Protein AF-A0A3R7MF82-F1 (afdb_monomer_lite)

Structure (mmCIF, N/CA/C/O backbone):
data_AF-A0A3R7MF82-F1
#
_entry.id   AF-A0A3R7MF82-F1
#
loop_
_atom_site.group_PDB
_atom_site.id
_atom_site.type_symbol
_atom_site.label_atom_id
_atom_site.label_alt_id
_atom_site.label_comp_id
_atom_site.label_asym_id
_atom_site.label_entity_id
_atom_site.label_seq_id
_atom_site.pdbx_PDB_ins_code
_atom_site.Cartn_x
_atom_site.Cartn_y
_atom_site.Cartn_z
_atom_site.occupancy
_atom_site.B_iso_or_equiv
_atom_site.auth_seq_id
_atom_site.auth_comp_id
_atom_site.auth_asym_id
_atom_site.auth_atom_id
_atom_site.pdbx_PDB_model_num
ATOM 1 N N . MET A 1 1 ? -25.914 29.467 41.104 1.00 35.22 1 MET A N 1
ATOM 2 C CA . MET A 1 1 ? -25.640 28.348 40.171 1.00 35.22 1 MET A CA 1
ATOM 3 C C . MET A 1 1 ? -24.206 28.473 39.671 1.00 35.22 1 MET A C 1
ATOM 5 O O . MET A 1 1 ? -23.895 29.468 39.030 1.00 35.22 1 MET A O 1
ATOM 9 N N . LYS A 1 2 ? -23.309 27.538 40.016 1.00 33.25 2 LYS A N 1
ATOM 10 C CA . LYS A 1 2 ? -21.929 27.532 39.500 1.00 33.25 2 LYS A CA 1
ATOM 11 C C . LYS A 1 2 ? -21.946 26.927 38.093 1.00 33.25 2 LYS A C 1
ATOM 13 O O . LYS A 1 2 ? -22.382 25.790 37.940 1.00 33.25 2 LYS A O 1
ATOM 18 N N . LYS A 1 3 ? -21.512 27.684 37.079 1.00 34.25 3 LYS A N 1
ATOM 19 C CA . LYS A 1 3 ? -21.244 27.144 35.737 1.00 34.25 3 LYS A CA 1
ATOM 20 C C . LYS A 1 3 ? -20.144 26.092 35.881 1.00 34.25 3 LYS A C 1
ATOM 22 O O . LYS A 1 3 ? -19.045 26.423 36.315 1.00 34.25 3 LYS A O 1
ATOM 27 N N . ALA A 1 4 ? -20.456 24.837 35.568 1.00 38.69 4 ALA A N 1
ATOM 28 C CA . ALA A 1 4 ? -19.449 23.797 35.441 1.00 38.69 4 ALA A CA 1
ATOM 29 C C . ALA A 1 4 ? -18.535 24.186 34.274 1.00 38.69 4 ALA A C 1
ATOM 31 O O . ALA A 1 4 ? -18.956 24.205 33.119 1.00 38.69 4 ALA A O 1
ATOM 32 N N . GLN A 1 5 ? -17.312 24.589 34.600 1.00 35.69 5 GLN A N 1
ATOM 33 C CA . GLN A 1 5 ? -16.271 24.824 33.618 1.00 35.69 5 GLN A CA 1
ATOM 34 C C . GLN A 1 5 ? -15.753 23.455 33.190 1.00 35.69 5 GLN A C 1
ATOM 36 O O . GLN A 1 5 ? -15.111 22.750 33.967 1.00 35.69 5 GLN A O 1
ATOM 41 N N . TRP A 1 6 ? -16.125 23.049 31.981 1.00 41.31 6 TRP A N 1
ATOM 42 C CA . TRP A 1 6 ? -15.669 21.807 31.375 1.00 41.31 6 TRP A CA 1
ATOM 43 C C . TRP A 1 6 ? -14.194 21.974 31.028 1.00 41.31 6 TRP A C 1
ATOM 45 O O . TRP A 1 6 ? -13.847 22.610 30.036 1.00 41.31 6 TRP A O 1
ATOM 55 N N . VAL A 1 7 ? -13.318 21.463 31.888 1.00 43.62 7 VAL A N 1
ATOM 56 C CA . VAL A 1 7 ? -11.912 21.290 31.532 1.00 43.62 7 VAL A CA 1
ATOM 57 C C . VAL A 1 7 ? -11.878 20.129 30.546 1.00 43.62 7 VAL A C 1
ATOM 59 O O . VAL A 1 7 ? -12.075 18.979 30.933 1.00 43.62 7 VAL A O 1
ATOM 62 N N . ILE A 1 8 ? -11.707 20.442 29.262 1.00 52.25 8 ILE A N 1
ATOM 63 C CA . ILE A 1 8 ? -11.358 19.444 28.253 1.00 52.25 8 ILE A CA 1
ATOM 64 C C . ILE A 1 8 ? -9.908 19.074 28.558 1.00 52.25 8 ILE A C 1
ATOM 66 O O . ILE A 1 8 ? -8.987 19.815 28.221 1.00 52.25 8 ILE A O 1
ATOM 70 N N . GLU A 1 9 ? -9.706 17.991 29.304 1.00 58.22 9 GLU A N 1
ATOM 71 C CA . GLU A 1 9 ? -8.367 17.439 29.479 1.00 58.22 9 GLU A CA 1
ATOM 72 C C . GLU A 1 9 ? -7.892 16.932 28.114 1.00 58.22 9 GLU A C 1
ATOM 74 O O . GLU A 1 9 ? -8.573 16.146 27.460 1.00 58.22 9 GLU A O 1
ATOM 79 N N . VAL A 1 10 ? -6.751 17.442 27.653 1.00 55.72 10 VAL A N 1
ATOM 80 C CA . VAL A 1 10 ? -6.115 17.002 26.408 1.00 55.72 10 VAL A CA 1
ATOM 81 C C . VAL A 1 10 ? -5.313 15.744 26.734 1.00 55.72 10 VAL A C 1
ATOM 83 O O . VAL A 1 10 ? -4.379 15.789 27.534 1.00 55.72 10 VAL A O 1
ATOM 86 N N . PHE A 1 11 ? -5.728 14.611 26.168 1.00 63.00 11 PHE A N 1
ATOM 87 C CA . PHE A 1 11 ? -5.164 13.284 26.453 1.00 63.00 11 PHE A CA 1
ATOM 88 C C . PHE A 1 11 ? -4.133 12.829 25.426 1.00 63.00 11 PHE A C 1
ATOM 90 O O . PHE A 1 11 ? -3.247 12.043 25.753 1.00 63.00 11 PHE A O 1
ATOM 97 N N . LEU A 1 12 ? -4.305 13.292 24.193 1.00 69.44 12 LEU A N 1
ATOM 98 C CA . LEU A 1 12 ? -3.575 12.878 23.007 1.00 69.44 12 LEU A CA 1
ATOM 99 C C . LEU A 1 12 ? -2.875 14.094 22.413 1.00 69.44 12 LEU A C 1
ATOM 101 O O . LEU A 1 12 ? -3.288 15.235 22.641 1.00 69.44 12 LEU A O 1
ATOM 105 N N . GLU A 1 13 ? -1.841 13.859 21.613 1.00 78.94 13 GLU A N 1
ATOM 106 C CA . GLU A 1 13 ? -1.310 14.926 20.775 1.00 78.94 13 GLU A CA 1
ATOM 107 C C . GLU A 1 13 ? -2.433 15.458 19.852 1.00 78.94 13 GLU A C 1
ATOM 109 O O . GLU A 1 13 ? -3.161 14.653 19.259 1.00 78.94 13 GLU A O 1
ATOM 114 N N . PRO A 1 14 ? -2.588 16.787 19.675 1.00 77.94 14 PRO A N 1
ATOM 115 C CA . PRO A 1 14 ? -3.661 17.361 18.858 1.00 77.94 14 PRO A CA 1
ATOM 116 C C . PRO A 1 14 ? -3.760 16.793 17.433 1.00 77.94 14 PRO A C 1
ATOM 118 O O . PRO A 1 14 ? -4.856 16.690 16.879 1.00 77.94 14 PRO A O 1
ATOM 121 N N . ASN A 1 15 ? -2.627 16.406 16.839 1.00 83.25 15 ASN A N 1
ATOM 122 C CA . ASN A 1 15 ? -2.586 15.784 15.516 1.00 83.25 15 ASN A CA 1
ATOM 123 C C . ASN A 1 15 ? -3.153 14.358 15.532 1.00 83.25 15 ASN A C 1
ATOM 125 O O . ASN A 1 15 ? -3.950 14.012 14.660 1.00 83.25 15 ASN A O 1
ATOM 129 N N . CYS A 1 16 ? -2.794 13.559 16.541 1.00 81.69 16 CYS A N 1
ATOM 130 C CA . CYS A 1 16 ? -3.325 12.211 16.741 1.00 81.69 16 CYS A CA 1
ATOM 131 C C . CYS A 1 16 ? -4.845 12.262 16.953 1.00 81.69 16 CYS A C 1
ATOM 133 O O . CYS A 1 16 ? -5.598 11.621 16.218 1.00 81.69 16 CYS A O 1
ATOM 135 N N . GLU A 1 17 ? -5.313 13.117 17.870 1.00 84.88 17 GLU A N 1
ATOM 136 C CA . GLU A 1 17 ? -6.743 13.282 18.151 1.00 84.88 17 GLU A CA 1
ATOM 137 C C . GLU A 1 17 ? -7.534 13.664 16.890 1.00 84.88 17 GLU A C 1
ATOM 139 O O . GLU A 1 17 ? -8.589 13.088 16.606 1.00 84.88 17 GLU A O 1
ATOM 144 N N . ARG A 1 18 ? -7.001 14.599 16.094 1.00 87.81 18 ARG A N 1
ATOM 145 C CA . ARG A 1 18 ? -7.617 15.029 14.838 1.00 87.81 18 ARG A CA 1
ATOM 146 C C . ARG A 1 18 ? -7.660 13.908 13.800 1.00 87.81 18 ARG A C 1
ATOM 148 O O . ARG A 1 18 ? -8.713 13.698 13.204 1.00 87.81 18 ARG A O 1
ATOM 155 N N . ASN A 1 19 ? -6.552 13.205 13.573 1.00 89.50 19 ASN A N 1
ATOM 156 C CA . ASN A 1 19 ? -6.467 12.151 12.558 1.00 89.50 19 ASN A CA 1
ATOM 157 C C . ASN A 1 19 ? -7.408 10.984 12.877 1.00 89.50 19 ASN A C 1
ATOM 159 O O . ASN A 1 19 ? -8.161 10.543 12.008 1.00 89.50 19 ASN A O 1
ATOM 163 N N . VAL A 1 20 ? -7.427 10.551 14.141 1.00 89.50 20 VAL A N 1
ATOM 164 C CA . VAL A 1 20 ? -8.360 9.531 14.636 1.00 89.50 20 VAL A CA 1
ATOM 165 C C . VAL A 1 20 ? -9.799 10.010 14.466 1.00 89.50 20 VAL A C 1
ATOM 167 O O . VAL A 1 20 ? -10.632 9.285 13.931 1.00 89.50 20 VAL A O 1
ATOM 170 N N . GLY A 1 21 ? -10.097 11.249 14.871 1.00 89.25 21 GLY A N 1
ATOM 171 C CA . GLY A 1 21 ? -11.434 11.826 14.739 1.00 89.25 21 GLY A CA 1
ATOM 172 C C . GLY A 1 21 ? -11.934 11.853 13.293 1.00 89.25 21 GLY A C 1
ATOM 173 O O . GLY A 1 21 ? -13.079 11.485 13.040 1.00 89.25 21 GLY A O 1
ATOM 174 N N . ILE A 1 22 ? -11.068 12.232 12.348 1.00 90.75 22 ILE A N 1
ATOM 175 C CA . ILE A 1 22 ? -11.377 12.246 10.913 1.00 90.75 22 ILE A CA 1
ATOM 176 C C . ILE A 1 22 ? -11.698 10.834 10.419 1.00 90.75 22 ILE A C 1
ATOM 178 O O . ILE A 1 22 ? -12.733 10.632 9.789 1.00 90.75 22 ILE A O 1
ATOM 182 N N . ILE A 1 23 ? -10.842 9.856 10.718 1.00 90.38 23 ILE A N 1
ATOM 183 C CA . ILE A 1 23 ? -11.032 8.484 10.237 1.00 90.38 23 ILE A CA 1
ATOM 184 C C . ILE A 1 23 ? -12.304 7.873 10.828 1.00 90.38 23 ILE A C 1
ATOM 186 O O . ILE A 1 23 ? -13.138 7.381 10.075 1.00 90.38 23 ILE A O 1
ATOM 190 N N . LEU A 1 24 ? -12.550 8.022 12.131 1.00 90.00 24 LEU A N 1
ATOM 191 C CA . LEU A 1 24 ? -13.792 7.544 12.751 1.00 90.00 24 LEU A CA 1
ATOM 192 C C . LEU A 1 24 ? -15.049 8.222 12.174 1.00 90.00 24 LEU A C 1
ATOM 194 O O . LEU A 1 24 ? -16.103 7.593 12.071 1.00 90.00 24 LEU A O 1
ATOM 198 N N . GLN A 1 25 ? -14.953 9.492 11.766 1.00 90.12 25 GLN A N 1
ATOM 199 C CA . GLN A 1 25 ? -16.047 10.188 11.086 1.00 90.12 25 GLN A CA 1
ATOM 200 C C . GLN A 1 25 ? -16.303 9.642 9.673 1.00 90.12 25 GLN A C 1
ATOM 202 O O . GLN A 1 25 ? -17.455 9.641 9.233 1.00 90.12 25 GLN A O 1
ATOM 207 N N . PHE A 1 26 ? -15.262 9.190 8.970 1.00 88.62 26 PHE A N 1
ATOM 208 C CA . PHE A 1 26 ? -15.399 8.540 7.667 1.00 88.62 26 PHE A CA 1
ATOM 209 C C . PHE A 1 26 ? -15.974 7.129 7.779 1.00 88.62 26 PHE A C 1
ATOM 211 O O . PHE A 1 26 ? -16.886 6.822 7.016 1.00 88.62 26 PHE A O 1
ATOM 218 N N . LEU A 1 27 ? -15.534 6.337 8.765 1.00 87.56 27 LEU A N 1
ATOM 219 C CA . LEU A 1 27 ? -16.096 5.006 9.018 1.00 87.56 27 LEU A CA 1
ATOM 220 C C . LEU A 1 27 ? -17.598 5.074 9.320 1.00 87.56 27 LEU A C 1
ATOM 222 O O . LEU A 1 27 ? -18.356 4.215 8.894 1.00 87.56 27 LEU A O 1
ATOM 226 N N . ARG A 1 28 ? -18.053 6.098 10.061 1.00 85.75 28 ARG A N 1
ATOM 227 C CA . ARG A 1 28 ? -19.463 6.265 10.489 1.00 85.75 28 ARG A CA 1
ATOM 228 C C . ARG A 1 28 ? -20.027 5.079 11.283 1.00 85.75 28 ARG A C 1
ATOM 230 O O . ARG A 1 28 ? -21.243 4.970 11.442 1.00 85.75 28 ARG A O 1
ATOM 237 N N . ILE A 1 29 ? -19.161 4.236 11.837 1.00 85.38 29 ILE A N 1
ATOM 238 C CA . ILE A 1 29 ? -19.542 3.085 12.653 1.00 85.38 29 ILE A CA 1
ATOM 239 C C . ILE A 1 29 ? -19.450 3.471 14.138 1.00 85.38 29 ILE A C 1
ATOM 241 O O . ILE A 1 29 ? -18.487 4.120 14.561 1.00 85.38 29 ILE A O 1
ATOM 245 N N . PRO A 1 30 ? -20.441 3.112 14.971 1.00 86.00 30 PRO A N 1
ATOM 246 C CA . PRO A 1 30 ? -20.336 3.304 16.410 1.00 86.00 30 PRO A CA 1
ATOM 247 C C . PRO A 1 30 ? -19.160 2.516 17.009 1.00 86.00 30 PRO A C 1
ATOM 249 O O . PRO A 1 30 ? -18.967 1.352 16.680 1.00 86.00 30 PRO A O 1
ATOM 252 N N . ILE A 1 31 ? -18.443 3.096 17.980 1.00 84.19 31 ILE A N 1
ATOM 253 C CA . ILE A 1 31 ? -17.276 2.458 18.637 1.00 84.19 31 ILE A CA 1
ATOM 254 C C . ILE A 1 31 ? -17.580 1.035 19.158 1.00 84.19 31 ILE A C 1
ATOM 256 O O . ILE A 1 31 ? -16.718 0.167 19.132 1.00 84.19 31 ILE A O 1
ATOM 260 N N . HIS A 1 32 ? -18.800 0.775 19.638 1.00 81.69 32 HIS A N 1
ATOM 261 C CA . HIS A 1 32 ? -19.187 -0.556 20.129 1.00 81.69 32 HIS A CA 1
ATOM 262 C C . HIS A 1 32 ? -19.401 -1.575 18.999 1.00 81.69 32 HIS A C 1
ATOM 264 O O . HIS A 1 32 ? -19.187 -2.768 19.192 1.00 81.69 32 HIS A O 1
ATOM 270 N N . THR A 1 33 ? -19.838 -1.110 17.830 1.00 85.94 33 THR A N 1
ATOM 271 C CA . THR A 1 33 ? -19.992 -1.937 16.633 1.00 85.94 33 THR A CA 1
ATOM 272 C C . THR A 1 33 ? -18.623 -2.270 16.052 1.00 85.94 33 THR A C 1
ATOM 274 O O . THR A 1 33 ? -18.396 -3.415 15.680 1.00 85.94 33 THR A O 1
ATOM 277 N N . ASP A 1 34 ? -17.695 -1.312 16.062 1.00 85.06 34 ASP A N 1
ATOM 278 C CA . ASP A 1 34 ? -16.287 -1.521 15.707 1.00 85.06 34 ASP A CA 1
ATOM 279 C C . ASP A 1 34 ? -15.629 -2.587 16.606 1.00 85.06 34 ASP A C 1
ATOM 281 O O . ASP A 1 34 ? -15.105 -3.581 16.105 1.00 85.06 34 ASP A O 1
ATOM 285 N N . GLU A 1 35 ? -15.794 -2.478 17.935 1.00 86.44 35 GLU A N 1
ATOM 286 C CA . GLU A 1 35 ? -15.320 -3.483 18.905 1.00 86.44 35 GLU A CA 1
ATOM 287 C C . GLU A 1 35 ? -15.772 -4.908 18.539 1.00 86.44 35 GLU A C 1
ATOM 289 O O . GLU A 1 35 ? -14.973 -5.851 18.509 1.00 86.44 35 GLU A O 1
ATOM 294 N N . ALA A 1 36 ? -17.075 -5.072 18.294 1.00 88.88 36 ALA A N 1
ATOM 295 C CA . ALA A 1 36 ? -17.665 -6.364 17.974 1.00 88.88 36 ALA A CA 1
ATOM 296 C C . ALA A 1 36 ? -17.152 -6.893 16.628 1.00 88.88 36 ALA A C 1
ATOM 298 O O . ALA A 1 36 ? -16.742 -8.051 16.553 1.00 88.88 36 ALA A O 1
ATOM 299 N N . SER A 1 37 ? -17.106 -6.026 15.614 1.00 91.56 37 SER A N 1
ATOM 300 C CA . SER A 1 37 ? -16.714 -6.374 14.246 1.00 91.56 37 SER A CA 1
ATOM 301 C C . SER A 1 37 ? -15.260 -6.835 14.170 1.00 91.56 37 SER A C 1
ATOM 303 O O . SER A 1 37 ? -14.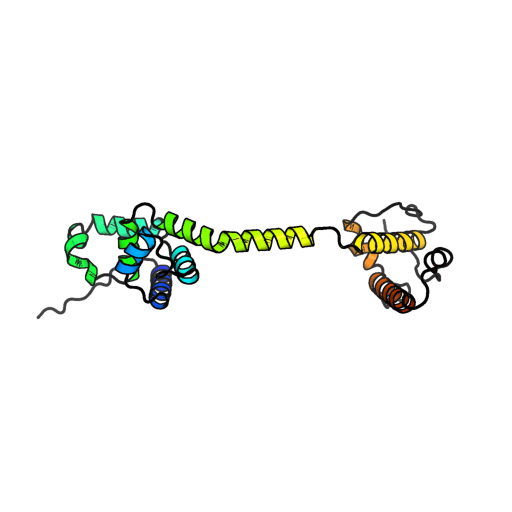973 -7.851 13.540 1.00 91.56 37 SER A O 1
ATOM 305 N N . VAL A 1 38 ? -14.344 -6.161 14.878 1.00 90.25 38 VAL A N 1
ATOM 306 C CA . VAL A 1 38 ? -12.933 -6.578 14.958 1.00 90.25 38 VAL A CA 1
ATOM 307 C C . VAL A 1 38 ? -12.777 -7.912 15.686 1.00 90.25 38 VAL A C 1
ATOM 309 O O . VAL A 1 38 ? -11.952 -8.735 15.294 1.00 90.25 38 VAL A O 1
ATOM 312 N N . ARG A 1 39 ? -13.582 -8.180 16.721 1.00 87.69 39 ARG A N 1
ATOM 313 C CA . ARG A 1 39 ? -13.520 -9.456 17.451 1.00 87.69 39 ARG A CA 1
ATOM 314 C C . ARG A 1 39 ? -14.003 -10.639 16.607 1.00 87.69 39 ARG A C 1
ATOM 316 O O . ARG A 1 39 ? -13.512 -11.750 16.802 1.00 87.69 39 ARG A O 1
ATOM 323 N N . THR A 1 40 ? -14.964 -10.420 15.712 1.00 90.94 40 THR A N 1
ATOM 324 C CA . THR A 1 40 ? -15.567 -11.475 14.884 1.00 90.94 40 THR A CA 1
ATOM 325 C C . THR A 1 40 ? -15.049 -11.519 13.451 1.00 90.94 40 THR A C 1
ATOM 327 O O . THR A 1 40 ? -15.495 -12.386 12.707 1.00 90.94 40 THR A O 1
ATOM 330 N N . PHE A 1 41 ? -14.122 -10.631 13.070 1.00 90.50 41 PHE A N 1
ATOM 331 C CA . PHE A 1 41 ? -13.676 -10.452 11.682 1.00 90.50 41 PHE A CA 1
ATOM 332 C C . PHE A 1 41 ? -14.861 -10.258 10.720 1.00 90.50 41 PHE A C 1
ATOM 334 O O . PHE A 1 41 ? -14.990 -10.951 9.713 1.00 90.50 41 PHE A O 1
ATOM 341 N N . ASP A 1 42 ? -15.774 -9.351 11.077 1.00 92.69 42 ASP A N 1
ATOM 342 C CA . ASP A 1 42 ? -16.978 -9.087 10.287 1.00 92.69 42 ASP A CA 1
ATOM 343 C C . ASP A 1 42 ? -16.683 -8.226 9.048 1.00 92.69 42 ASP A C 1
ATOM 345 O O . ASP A 1 42 ? -16.737 -6.996 9.086 1.00 92.69 42 ASP A O 1
ATOM 349 N N . GLU A 1 43 ? -16.394 -8.902 7.938 1.00 92.31 43 GLU A N 1
ATOM 350 C CA . GLU A 1 43 ? -16.120 -8.304 6.623 1.00 92.31 43 GLU A CA 1
ATOM 351 C C . GLU A 1 43 ? -17.333 -7.620 5.977 1.00 92.31 43 GLU A C 1
ATOM 353 O O . GLU A 1 43 ? -17.169 -6.873 5.016 1.00 92.31 43 GLU A O 1
ATOM 358 N N . LEU A 1 44 ? -18.552 -7.854 6.478 1.00 91.56 44 LEU A N 1
ATOM 359 C CA . LEU A 1 44 ? -19.746 -7.169 5.972 1.00 91.56 44 LEU A CA 1
ATOM 360 C C . LEU A 1 44 ? -19.891 -5.771 6.573 1.00 91.56 44 LEU A C 1
ATOM 362 O O . LEU A 1 44 ? -20.452 -4.883 5.930 1.00 91.56 44 LEU A O 1
ATOM 366 N N . THR A 1 45 ? -19.407 -5.589 7.802 1.00 91.94 45 THR A N 1
ATOM 367 C CA . THR A 1 45 ? -19.472 -4.313 8.519 1.00 91.94 45 THR A CA 1
ATOM 368 C C . THR A 1 45 ? -18.210 -3.479 8.318 1.00 91.94 45 THR A C 1
ATOM 370 O O . THR A 1 45 ? -18.317 -2.263 8.178 1.00 91.94 45 THR A O 1
ATOM 373 N N . LEU A 1 46 ? -17.031 -4.111 8.308 1.00 92.25 46 LEU A N 1
ATOM 374 C CA . LEU A 1 46 ? -15.745 -3.445 8.103 1.00 92.25 46 LEU A CA 1
ATOM 375 C C . LEU A 1 46 ? -15.122 -3.903 6.783 1.00 92.25 46 LEU A C 1
ATOM 377 O O . LEU A 1 46 ? -14.612 -5.020 6.676 1.00 92.25 46 LEU A O 1
ATOM 381 N N . GLY A 1 47 ? -15.153 -3.018 5.787 1.00 91.81 47 GLY A N 1
ATOM 382 C CA . GLY A 1 47 ? -14.530 -3.255 4.492 1.00 91.81 47 GLY A CA 1
ATOM 383 C C . GLY A 1 47 ? -13.012 -3.068 4.518 1.00 91.81 47 GLY A C 1
ATOM 384 O O . GLY A 1 47 ? -12.416 -2.632 5.505 1.00 91.81 47 GLY A O 1
ATOM 385 N N . GLU A 1 48 ? -12.361 -3.357 3.390 1.00 92.81 48 GLU A N 1
ATOM 386 C CA . GLU A 1 48 ? -10.902 -3.242 3.264 1.00 92.81 48 GLU A CA 1
ATOM 387 C C . GLU A 1 48 ? -10.390 -1.823 3.557 1.00 92.81 48 GLU A C 1
ATOM 389 O O . GLU A 1 48 ? -9.382 -1.655 4.248 1.00 92.81 48 GLU A O 1
ATOM 394 N N . GLU A 1 49 ? -11.102 -0.799 3.078 1.00 91.94 49 GLU A N 1
ATOM 395 C CA . GLU A 1 49 ? -10.751 0.604 3.316 1.00 91.94 49 GLU A CA 1
ATOM 396 C C . GLU A 1 49 ? -10.891 0.992 4.793 1.00 91.94 49 GLU A C 1
ATOM 398 O O . GLU A 1 49 ? -10.034 1.708 5.319 1.00 91.94 49 GLU A O 1
ATOM 403 N N . ASP A 1 50 ? -11.915 0.475 5.477 1.00 92.56 50 ASP A N 1
ATOM 404 C CA . ASP A 1 50 ? -12.148 0.726 6.900 1.00 92.56 50 ASP A CA 1
ATOM 405 C C . ASP A 1 50 ? -11.016 0.128 7.735 1.00 92.56 50 ASP A C 1
ATOM 407 O O . ASP A 1 50 ? -10.415 0.817 8.561 1.00 92.56 50 ASP A O 1
ATOM 411 N N . ILE A 1 51 ? -10.660 -1.132 7.463 1.00 94.44 51 ILE A N 1
ATOM 412 C CA . ILE A 1 51 ? -9.553 -1.827 8.127 1.00 94.44 51 ILE A CA 1
ATOM 413 C C . ILE A 1 51 ? -8.220 -1.126 7.854 1.00 94.44 51 ILE A C 1
ATOM 415 O O . ILE A 1 51 ? -7.438 -0.916 8.785 1.00 94.44 51 ILE A O 1
ATOM 419 N N . SER A 1 52 ? -7.976 -0.688 6.615 1.00 93.19 52 SER A N 1
ATOM 420 C CA . SER A 1 52 ? -6.776 0.082 6.270 1.00 93.19 52 SER A CA 1
ATOM 421 C C . SER A 1 52 ? -6.717 1.419 7.010 1.00 93.19 52 SER A C 1
ATOM 423 O O . SER A 1 52 ? -5.652 1.828 7.481 1.00 93.19 52 SER A O 1
ATOM 425 N N . GLY A 1 53 ? -7.851 2.111 7.130 1.00 92.12 53 GLY A N 1
ATOM 426 C CA . GLY A 1 53 ? -7.972 3.356 7.883 1.00 92.12 53 GLY A CA 1
ATOM 427 C C . GLY A 1 53 ? -7.700 3.153 9.371 1.00 92.12 53 GLY A C 1
ATOM 428 O O . GLY A 1 53 ? -6.852 3.844 9.937 1.00 92.12 53 GLY A O 1
ATOM 429 N N . LEU A 1 54 ? -8.361 2.170 9.986 1.00 91.94 54 LEU A N 1
ATOM 430 C CA . LEU A 1 54 ? -8.202 1.816 11.398 1.00 91.94 54 LEU A CA 1
ATOM 431 C C . LEU A 1 54 ? -6.762 1.419 11.725 1.00 91.94 54 LEU A C 1
ATOM 433 O O . LEU A 1 54 ? -6.195 1.929 12.689 1.00 91.94 54 LEU A O 1
ATOM 437 N N . ALA A 1 55 ? -6.137 0.577 10.898 1.00 91.38 55 ALA A N 1
ATOM 438 C CA . ALA A 1 55 ? -4.757 0.142 11.099 1.00 91.38 55 ALA A CA 1
ATOM 439 C C . ALA A 1 55 ? -3.753 1.314 11.114 1.00 91.38 55 ALA A C 1
ATOM 441 O O . ALA A 1 55 ? -2.743 1.240 11.813 1.00 91.38 55 ALA A O 1
ATOM 442 N N . LYS A 1 56 ? -4.034 2.412 10.392 1.00 89.12 56 LYS A N 1
ATOM 443 C CA . LYS A 1 56 ? -3.170 3.609 10.321 1.00 89.12 56 LYS A CA 1
ATOM 444 C C . LYS A 1 56 ? -3.293 4.547 11.521 1.00 89.12 56 LYS A C 1
ATOM 446 O O . LYS A 1 56 ? -2.389 5.346 11.739 1.00 89.12 56 LYS A O 1
ATOM 451 N N . ILE A 1 57 ? -4.397 4.486 12.266 1.00 87.25 57 ILE A N 1
ATOM 452 C CA . ILE A 1 57 ? -4.653 5.358 13.429 1.00 87.25 57 ILE A CA 1
ATOM 453 C C . ILE A 1 57 ? -4.463 4.650 14.765 1.00 87.25 57 ILE A C 1
ATOM 455 O O . ILE A 1 57 ? -4.855 5.183 15.802 1.00 87.25 57 ILE A O 1
ATOM 459 N N . MET A 1 58 ? -3.914 3.436 14.752 1.00 82.25 58 MET A N 1
ATOM 460 C CA . MET A 1 58 ? -3.615 2.706 15.978 1.00 82.25 58 MET A CA 1
ATOM 461 C C . MET A 1 58 ? -2.651 3.500 16.856 1.00 82.25 58 MET A C 1
ATOM 463 O O . MET A 1 58 ? -1.682 4.072 16.363 1.00 82.25 58 MET A O 1
ATOM 467 N N . SER A 1 59 ? -2.957 3.547 18.155 1.00 72.12 59 SER A N 1
ATOM 468 C CA . SER A 1 59 ? -2.213 4.343 19.130 1.00 72.12 59 SER A CA 1
ATOM 469 C C . SER A 1 59 ? -0.739 3.969 19.163 1.00 72.12 59 SER A C 1
ATOM 471 O O . SER A 1 59 ? -0.396 2.783 19.200 1.00 72.12 59 SER A O 1
ATOM 473 N N . GLU A 1 60 ? 0.117 4.977 19.293 1.00 73.94 60 GLU A N 1
ATOM 474 C CA . GLU A 1 60 ? 1.502 4.749 19.684 1.00 73.94 60 GLU A CA 1
ATOM 475 C C . GLU A 1 60 ? 1.591 4.373 21.176 1.00 73.94 60 GLU A C 1
ATOM 477 O O . GLU A 1 60 ? 0.658 4.566 21.971 1.00 73.94 60 GLU A O 1
ATOM 482 N N . VAL A 1 61 ? 2.727 3.802 21.582 1.00 73.62 61 VAL A N 1
ATOM 483 C CA . VAL A 1 61 ? 2.960 3.326 22.960 1.00 73.62 61 VAL A CA 1
ATOM 484 C C . VAL A 1 61 ? 2.799 4.470 23.974 1.00 73.62 61 VAL A C 1
ATOM 486 O O . VAL A 1 61 ? 2.375 4.261 25.116 1.00 73.62 61 VAL A O 1
ATOM 489 N N . GLU A 1 62 ? 3.115 5.685 23.550 1.00 74.06 62 GLU A N 1
ATOM 490 C CA . GLU A 1 62 ? 3.056 6.942 24.282 1.00 74.06 62 GLU A CA 1
ATOM 491 C C . GLU A 1 62 ? 1.609 7.343 24.599 1.00 74.06 62 GLU A C 1
ATOM 493 O O . GLU A 1 62 ? 1.300 7.641 25.758 1.00 74.06 62 GLU A O 1
ATOM 498 N N . ASP A 1 63 ? 0.708 7.246 23.620 1.00 78.06 63 ASP A N 1
ATOM 499 C CA . ASP A 1 63 ? -0.723 7.537 23.772 1.00 78.06 63 ASP A CA 1
ATOM 500 C C . ASP A 1 63 ? -1.380 6.552 24.747 1.00 78.06 63 ASP A C 1
ATOM 502 O O . ASP A 1 63 ? -2.082 6.938 25.689 1.00 78.06 63 ASP A O 1
ATOM 506 N N . ILE A 1 64 ? -1.069 5.260 24.600 1.00 79.56 64 ILE A N 1
ATOM 507 C CA . ILE A 1 64 ? -1.547 4.205 25.506 1.00 79.56 64 ILE A CA 1
ATOM 508 C C . ILE A 1 64 ? -1.050 4.460 26.935 1.00 79.56 64 ILE A C 1
ATOM 510 O O . ILE A 1 64 ? -1.783 4.257 27.913 1.00 79.56 64 ILE A O 1
ATOM 514 N N . ARG A 1 65 ? 0.199 4.914 27.091 1.00 82.12 65 ARG A N 1
ATOM 515 C CA . ARG A 1 65 ? 0.782 5.242 28.399 1.00 82.12 65 ARG A CA 1
ATOM 516 C C . ARG A 1 65 ? 0.098 6.453 29.029 1.00 82.12 65 ARG A C 1
ATOM 518 O O . ARG A 1 65 ? -0.180 6.412 30.231 1.00 82.12 65 ARG A O 1
ATOM 525 N N . ALA A 1 66 ? -0.200 7.490 28.248 1.00 81.12 66 ALA A N 1
ATOM 526 C CA . ALA A 1 66 ? -0.909 8.680 28.710 1.00 81.12 66 ALA A CA 1
ATOM 527 C C . ALA A 1 66 ? -2.322 8.333 29.209 1.00 81.12 66 ALA A C 1
ATOM 529 O O . ALA A 1 66 ? -2.676 8.666 30.349 1.00 81.12 66 ALA A O 1
ATOM 530 N N . ILE A 1 67 ? -3.081 7.566 28.418 1.00 80.50 67 ILE A N 1
ATOM 531 C CA . ILE A 1 67 ? -4.434 7.107 28.766 1.00 80.50 67 ILE A CA 1
ATOM 532 C C . ILE A 1 67 ? -4.400 6.232 30.029 1.00 80.50 67 ILE A C 1
ATOM 534 O O . ILE A 1 67 ? -5.157 6.466 30.974 1.00 80.50 67 ILE A O 1
ATOM 538 N N . ASN A 1 68 ? -3.475 5.270 30.114 1.00 82.44 68 ASN A N 1
ATOM 539 C CA . ASN A 1 68 ? -3.308 4.423 31.301 1.00 82.44 68 ASN A CA 1
ATOM 540 C C . ASN A 1 68 ? -2.922 5.212 32.557 1.00 82.44 68 ASN A C 1
ATOM 542 O O . ASN A 1 68 ? -3.466 4.973 33.638 1.00 82.44 68 ASN A O 1
ATOM 546 N N . GLY A 1 69 ? -1.973 6.144 32.438 1.00 81.75 69 GLY A N 1
ATOM 547 C CA . GLY A 1 69 ? -1.538 6.992 33.546 1.00 81.75 69 GLY A CA 1
ATOM 548 C C . GLY A 1 69 ? -2.688 7.831 34.095 1.00 81.75 69 GLY A C 1
ATOM 549 O O . GLY A 1 69 ? -2.849 7.956 35.311 1.00 81.75 69 GLY A O 1
ATOM 550 N N . TRP A 1 70 ? -3.538 8.345 33.209 1.00 77.88 70 TRP A N 1
ATOM 551 C CA . TRP A 1 70 ? -4.743 9.051 33.607 1.00 77.88 70 TRP A CA 1
ATOM 552 C C . TRP A 1 70 ? -5.789 8.137 34.257 1.00 77.88 70 TRP A C 1
ATOM 554 O O . TRP A 1 70 ? -6.302 8.482 35.324 1.00 77.88 70 TRP A O 1
ATOM 564 N N . MET A 1 71 ? -6.066 6.959 33.682 1.00 77.62 71 MET A N 1
ATOM 565 C CA . MET A 1 71 ? -7.031 6.000 34.243 1.00 77.62 71 MET A CA 1
ATOM 566 C C . MET A 1 71 ? -6.648 5.569 35.662 1.00 77.62 71 MET A C 1
ATOM 568 O O . MET A 1 71 ? -7.516 5.454 36.526 1.00 77.62 71 MET A O 1
ATOM 572 N N . LYS A 1 72 ? -5.347 5.395 35.932 1.00 81.00 72 LYS A N 1
ATOM 573 C CA . LYS A 1 72 ? -4.834 5.089 37.277 1.00 81.00 72 LYS A CA 1
ATOM 574 C C . LYS A 1 72 ? -5.101 6.214 38.278 1.00 81.00 72 LYS A C 1
ATOM 576 O O . LYS A 1 72 ? -5.497 5.935 39.406 1.00 81.00 72 LYS A O 1
ATOM 581 N N . ARG A 1 73 ? -4.917 7.478 37.875 1.00 77.31 73 ARG A N 1
ATOM 582 C CA . ARG A 1 73 ? -5.209 8.653 38.720 1.00 77.31 73 ARG A CA 1
ATOM 583 C C . ARG A 1 73 ? -6.711 8.867 38.933 1.00 77.31 73 ARG A C 1
ATOM 585 O O . ARG A 1 73 ? -7.107 9.420 39.953 1.00 77.31 73 ARG A O 1
ATOM 592 N N . ASN A 1 74 ? -7.541 8.397 38.002 1.00 72.56 74 ASN A N 1
ATOM 593 C CA . ASN A 1 74 ? -8.987 8.605 37.979 1.00 72.56 74 ASN A CA 1
ATOM 594 C C . ASN A 1 74 ? -9.760 7.275 37.957 1.00 72.56 74 ASN A C 1
ATOM 596 O O . ASN A 1 74 ? -10.599 7.044 37.088 1.00 72.56 74 ASN A O 1
ATOM 600 N N . SER A 1 75 ? -9.525 6.399 38.937 1.00 65.94 75 SER A N 1
ATOM 601 C CA . SER A 1 75 ? -10.068 5.026 38.961 1.00 65.94 75 SER A CA 1
ATOM 602 C C . SER A 1 75 ? -11.601 4.923 38.852 1.00 65.94 75 SER A C 1
ATOM 604 O O . SER A 1 75 ? -12.116 3.964 38.281 1.00 65.94 75 SER A O 1
ATOM 606 N N . LYS A 1 76 ? -12.350 5.931 39.324 1.00 63.09 76 LYS A N 1
ATOM 607 C CA . LYS A 1 76 ? -13.825 6.002 39.210 1.00 63.09 76 LYS A CA 1
ATOM 608 C C . LYS A 1 76 ? -14.330 6.422 37.820 1.00 63.09 76 LYS A C 1
ATOM 610 O O . LYS A 1 76 ? -15.521 6.290 37.533 1.00 63.09 76 LYS A O 1
ATOM 615 N N . ALA A 1 77 ? -13.456 6.933 36.952 1.00 58.84 77 ALA A N 1
ATOM 616 C CA . ALA A 1 77 ? -13.838 7.406 35.624 1.00 58.84 77 ALA A CA 1
ATOM 617 C C . ALA A 1 77 ? -14.170 6.267 34.649 1.00 58.84 77 ALA A C 1
ATOM 619 O O . ALA A 1 77 ? -14.992 6.470 33.758 1.00 58.84 77 ALA A O 1
ATOM 620 N N . SER A 1 78 ? -13.616 5.070 34.879 1.00 56.31 78 SER A N 1
ATOM 621 C CA . SER A 1 78 ? -13.932 3.844 34.128 1.00 56.31 78 SER A CA 1
ATOM 622 C C . SER A 1 78 ? -15.430 3.492 34.167 1.00 56.31 78 SER A C 1
ATOM 624 O O . SER A 1 78 ? -15.968 2.949 33.206 1.00 56.31 78 SER A O 1
ATOM 626 N N . THR A 1 79 ? -16.129 3.864 35.247 1.00 50.72 79 THR A N 1
ATOM 627 C CA . THR A 1 79 ? -17.526 3.471 35.506 1.00 50.72 79 THR A CA 1
ATOM 628 C C . THR A 1 79 ? -18.548 4.598 35.326 1.00 50.72 79 THR A C 1
ATOM 630 O O . THR A 1 79 ? -19.724 4.310 35.140 1.00 50.72 79 THR A O 1
ATOM 633 N N . THR A 1 80 ? -18.149 5.878 35.401 1.00 44.81 80 THR A N 1
ATOM 634 C CA . THR A 1 80 ? -19.108 7.008 35.517 1.00 44.81 80 THR A CA 1
ATOM 635 C C . THR A 1 80 ? -18.871 8.199 34.582 1.00 44.81 80 THR A C 1
ATOM 637 O O . THR A 1 80 ? -19.742 9.061 34.480 1.00 44.81 80 THR A O 1
ATOM 640 N N . ARG A 1 81 ? -17.730 8.277 33.881 1.00 54.38 81 ARG A N 1
ATOM 641 C CA . ARG A 1 81 ? -17.376 9.407 32.996 1.00 54.38 81 ARG A CA 1
ATOM 642 C C . ARG A 1 81 ? -17.059 9.102 31.514 1.00 54.38 81 ARG A C 1
ATOM 644 O O . ARG A 1 81 ? -16.589 10.028 30.854 1.00 54.38 81 ARG A O 1
ATOM 651 N N . PRO A 1 82 ? -17.356 7.924 30.916 1.00 54.09 82 PRO A N 1
ATOM 652 C CA . PRO A 1 82 ? -17.188 7.746 29.466 1.00 54.09 82 PRO A CA 1
ATOM 653 C C . PRO A 1 82 ? -17.821 8.845 28.579 1.00 54.09 82 PRO A C 1
ATOM 655 O O . PRO A 1 82 ? -17.227 9.176 27.554 1.00 54.09 82 PRO A O 1
ATOM 658 N N . PRO A 1 83 ? -18.974 9.464 28.927 1.00 54.69 83 PRO A N 1
ATOM 659 C CA . PRO A 1 83 ? -19.588 10.494 28.082 1.00 54.69 83 PRO A CA 1
ATOM 660 C C . PRO A 1 83 ? -18.811 11.814 27.995 1.00 54.69 83 PRO A C 1
ATOM 662 O O . PRO A 1 83 ? -19.117 12.620 27.124 1.00 54.69 83 PRO A O 1
ATOM 665 N N . GLN A 1 84 ? -17.849 12.062 28.891 1.00 65.06 84 GLN A N 1
ATOM 666 C CA . GLN A 1 84 ? -17.141 13.348 28.989 1.00 65.06 84 GLN A CA 1
ATOM 667 C C . GLN A 1 84 ? -15.839 13.395 28.178 1.00 65.06 84 GLN A C 1
ATOM 669 O O . GLN A 1 84 ? -15.204 14.442 28.107 1.00 65.06 84 GLN A O 1
ATOM 674 N N . MET A 1 85 ? -15.439 12.277 27.572 1.00 74.25 85 MET A N 1
ATOM 675 C CA . MET A 1 85 ? -14.234 12.183 26.749 1.00 74.25 85 MET A CA 1
ATOM 676 C C . MET A 1 85 ? -14.547 12.353 25.268 1.00 74.25 85 MET A C 1
ATOM 678 O O . MET A 1 85 ? -15.608 11.930 24.793 1.00 74.25 85 MET A O 1
ATOM 682 N N . CYS A 1 86 ? -13.588 12.908 24.527 1.00 80.75 86 CYS A N 1
ATOM 683 C CA . CYS A 1 86 ? -13.674 12.968 23.077 1.00 80.75 86 CYS A CA 1
ATOM 684 C C . CYS A 1 86 ? -13.678 11.556 22.462 1.00 80.75 86 CYS A C 1
ATOM 686 O O . CYS A 1 86 ? -13.205 10.578 23.049 1.00 80.75 86 CYS A O 1
ATOM 688 N N . VAL A 1 87 ? -14.258 11.448 21.265 1.00 84.38 87 VAL A N 1
ATOM 689 C CA . VAL A 1 87 ? -14.439 10.176 20.545 1.00 84.38 87 VAL A CA 1
ATOM 690 C C . VAL A 1 87 ? -13.120 9.395 20.381 1.00 84.38 87 VAL A C 1
ATOM 692 O O . VAL A 1 87 ? -13.140 8.205 20.699 1.00 84.38 87 VAL A O 1
ATOM 695 N N . PRO A 1 88 ? -11.984 10.022 20.001 1.00 86.69 88 PRO A N 1
ATOM 696 C CA . PRO A 1 88 ? -10.694 9.334 19.862 1.00 86.69 88 PRO A CA 1
ATOM 697 C C . PRO A 1 88 ? -10.214 8.625 21.131 1.00 86.69 88 PRO A C 1
ATOM 699 O O . PRO A 1 88 ? -9.812 7.466 21.092 1.00 86.69 88 PRO A O 1
ATOM 702 N N . VAL A 1 89 ? -10.323 9.282 22.288 1.00 84.75 89 VAL A N 1
ATOM 703 C CA . VAL A 1 89 ? -9.896 8.696 23.568 1.00 84.75 89 VAL A CA 1
ATOM 704 C C . VAL A 1 89 ? -10.768 7.498 23.930 1.00 84.75 89 VAL A C 1
ATOM 706 O O . VAL A 1 89 ? -10.259 6.467 24.364 1.00 84.75 89 VAL A O 1
ATOM 709 N N . ARG A 1 90 ? -12.085 7.592 23.702 1.00 84.75 90 ARG A N 1
ATOM 710 C CA . ARG A 1 90 ? -13.004 6.465 23.941 1.00 84.75 90 ARG A CA 1
ATOM 711 C C . ARG A 1 90 ? -12.712 5.282 23.025 1.00 84.75 90 ARG A C 1
ATOM 713 O O . ARG A 1 90 ? -12.828 4.146 23.472 1.00 84.75 90 ARG A O 1
ATOM 720 N N . PHE A 1 91 ? -12.340 5.551 21.776 1.00 87.81 91 PHE A N 1
ATOM 721 C CA . PHE A 1 91 ? -11.935 4.531 20.815 1.00 87.81 91 PHE A CA 1
ATOM 722 C C . PHE A 1 91 ? -10.680 3.790 21.291 1.00 87.81 91 PHE A C 1
ATOM 724 O O . PHE A 1 91 ? -10.701 2.569 21.410 1.00 87.81 91 PHE A O 1
ATOM 731 N N . PHE A 1 92 ? -9.635 4.511 21.700 1.00 87.69 92 PHE A N 1
ATOM 732 C CA . PHE A 1 92 ? -8.427 3.879 22.235 1.00 87.69 92 PHE A CA 1
ATOM 733 C C . PHE A 1 92 ? -8.676 3.114 23.534 1.00 87.69 92 PHE A C 1
ATOM 735 O O . PHE A 1 92 ? -8.221 1.983 23.683 1.00 87.69 92 PHE A O 1
ATOM 742 N N . MET A 1 93 ? -9.472 3.664 24.452 1.00 85.12 93 MET A N 1
ATOM 743 C CA . MET A 1 93 ? -9.869 2.944 25.664 1.00 85.12 93 MET A CA 1
ATOM 744 C C . MET A 1 93 ? -10.666 1.667 25.371 1.00 85.12 93 MET A C 1
ATOM 746 O O . MET A 1 93 ? -10.577 0.719 26.149 1.00 85.12 93 MET A O 1
ATOM 750 N N . MET A 1 94 ? -11.465 1.641 24.300 1.00 86.88 94 MET A N 1
ATOM 751 C CA . MET A 1 94 ? -12.139 0.428 23.833 1.00 86.88 94 MET A CA 1
ATOM 752 C C . MET A 1 94 ? -11.110 -0.577 23.304 1.00 86.88 94 MET A C 1
ATOM 754 O O . MET A 1 94 ? -11.075 -1.703 23.801 1.00 86.88 94 MET A O 1
ATOM 758 N N . GLY A 1 95 ? -10.213 -0.155 22.407 1.00 86.69 95 GLY A N 1
ATOM 759 C CA . GLY A 1 95 ? -9.176 -1.024 21.842 1.00 86.69 95 GLY A CA 1
ATOM 760 C C . GLY A 1 95 ? -8.281 -1.647 22.918 1.00 86.69 95 GLY A C 1
ATOM 761 O O . GLY A 1 95 ? -7.983 -2.835 22.872 1.00 86.69 95 GLY A O 1
ATOM 762 N N . MET A 1 96 ? -7.955 -0.893 23.971 1.00 85.12 96 MET A N 1
ATOM 763 C CA . MET A 1 96 ? -7.182 -1.380 25.123 1.00 85.12 96 MET A CA 1
ATOM 764 C C . MET A 1 96 ? -7.879 -2.485 25.937 1.00 85.12 96 MET A C 1
ATOM 766 O O . MET A 1 96 ? -7.212 -3.189 26.695 1.00 85.12 96 MET A O 1
ATOM 770 N N . LYS A 1 97 ? -9.206 -2.641 25.828 1.00 85.06 97 LYS A N 1
ATOM 771 C CA . LYS A 1 97 ? -9.954 -3.737 26.473 1.00 85.06 97 LYS A CA 1
ATOM 772 C C . LYS A 1 97 ? -9.934 -5.017 25.643 1.00 85.06 97 LYS A C 1
ATOM 774 O O . LYS A 1 97 ? -10.164 -6.092 26.198 1.00 85.06 97 LYS A O 1
ATOM 779 N N . ILE A 1 98 ? -9.684 -4.919 24.338 1.00 84.56 98 ILE A N 1
ATOM 780 C CA . ILE A 1 98 ? -9.568 -6.081 23.466 1.00 84.56 98 ILE A CA 1
ATOM 781 C C . ILE A 1 98 ? -8.123 -6.574 23.490 1.00 84.56 98 ILE A C 1
ATOM 783 O O . ILE A 1 98 ? -7.173 -5.851 23.194 1.00 84.56 98 ILE A O 1
ATOM 787 N N . ARG A 1 99 ? -7.954 -7.856 23.813 1.00 84.88 99 ARG A N 1
ATOM 788 C CA . ARG A 1 99 ? -6.650 -8.507 23.729 1.00 84.88 99 ARG A CA 1
ATOM 789 C C . ARG A 1 99 ? -6.204 -8.552 22.266 1.00 84.88 99 ARG A C 1
ATOM 791 O O . ARG A 1 99 ? -6.934 -9.078 21.434 1.00 84.88 99 ARG A O 1
ATOM 798 N N . PHE A 1 100 ? -5.000 -8.054 22.002 1.00 88.00 100 PHE A N 1
ATOM 799 C CA . PHE A 1 100 ? -4.379 -8.037 20.674 1.00 88.00 100 PHE A CA 1
ATOM 800 C C . PHE A 1 100 ? -5.139 -7.220 19.616 1.00 88.00 100 PHE A C 1
ATOM 802 O O . PHE A 1 100 ? -5.138 -7.574 18.444 1.00 88.00 100 PHE A O 1
ATOM 809 N N . TYR A 1 101 ? -5.833 -6.147 20.015 1.00 89.50 101 TYR A N 1
ATOM 810 C CA . TYR A 1 101 ? -6.636 -5.336 19.090 1.00 89.50 101 TYR A CA 1
ATOM 811 C C . TYR A 1 101 ? -5.844 -4.822 17.882 1.00 89.50 101 TYR A C 1
ATOM 813 O O . TYR A 1 101 ? -6.273 -4.961 16.737 1.00 89.50 101 TYR A O 1
ATOM 821 N N . VAL A 1 102 ? -4.670 -4.249 18.157 1.00 89.00 102 VAL A N 1
ATOM 822 C CA . VAL A 1 102 ? -3.790 -3.660 17.144 1.00 89.00 102 VAL A CA 1
ATOM 823 C C . VAL A 1 102 ? -3.293 -4.748 16.200 1.00 89.00 102 VAL A C 1
ATOM 825 O O . VAL A 1 102 ? -3.346 -4.591 14.984 1.00 89.00 102 VAL A O 1
ATOM 828 N N . GLU A 1 103 ? -2.862 -5.876 16.754 1.00 90.94 103 GLU A N 1
ATOM 829 C CA . GLU A 1 103 ? -2.368 -7.018 15.999 1.00 90.94 103 GLU A CA 1
ATOM 830 C C . GLU A 1 103 ? -3.476 -7.640 15.142 1.00 90.94 103 GLU A C 1
ATOM 832 O O . GLU A 1 103 ? -3.227 -7.966 13.986 1.00 90.94 103 GLU A O 1
ATOM 837 N N . CYS A 1 104 ? -4.710 -7.742 15.646 1.00 91.94 104 CYS A N 1
ATOM 838 C CA . CYS A 1 104 ? -5.858 -8.209 14.866 1.00 91.94 104 CYS A CA 1
ATOM 839 C C . CYS A 1 104 ? -6.104 -7.317 13.644 1.00 91.94 104 CYS A C 1
ATOM 841 O O . CYS A 1 104 ? -6.233 -7.837 12.536 1.00 91.94 104 CYS A O 1
ATOM 843 N N . LEU A 1 105 ? -6.113 -5.991 13.820 1.00 93.12 105 LEU A N 1
ATOM 844 C CA . LEU A 1 105 ? -6.267 -5.045 12.710 1.00 93.12 105 LEU A CA 1
ATOM 845 C C . LEU A 1 105 ? -5.106 -5.130 11.715 1.00 93.12 105 LEU A C 1
ATOM 847 O O . LEU A 1 105 ? -5.333 -5.121 10.509 1.00 93.12 105 LEU A O 1
ATOM 851 N N . GLN A 1 106 ? -3.869 -5.264 12.196 1.00 92.56 106 GLN A N 1
ATOM 852 C CA . GLN A 1 106 ? -2.696 -5.429 11.335 1.00 92.56 106 GLN A CA 1
ATOM 853 C C . GLN A 1 106 ? -2.747 -6.735 10.536 1.00 92.56 106 GLN A C 1
ATOM 855 O O . GLN A 1 106 ? -2.480 -6.729 9.335 1.00 92.56 106 GLN A O 1
ATOM 860 N N . CYS A 1 107 ? -3.109 -7.848 11.176 1.00 93.25 107 CYS A N 1
ATOM 861 C CA . CYS A 1 107 ? -3.272 -9.139 10.517 1.00 93.25 107 CYS A CA 1
ATOM 862 C C . CYS A 1 107 ? -4.406 -9.107 9.492 1.00 93.25 107 CYS A C 1
ATOM 864 O O . CYS A 1 107 ? -4.245 -9.641 8.396 1.00 93.25 107 CYS A O 1
ATOM 866 N N . TRP A 1 108 ? -5.528 -8.464 9.817 1.00 95.62 108 TRP A N 1
ATOM 867 C CA . TRP A 1 108 ? -6.642 -8.318 8.887 1.00 95.62 108 TRP A CA 1
ATOM 868 C C . TRP A 1 108 ? -6.260 -7.428 7.700 1.00 95.62 108 TRP A C 1
ATOM 870 O O . TRP A 1 108 ? -6.455 -7.819 6.553 1.00 95.62 108 TRP A O 1
ATOM 880 N N . ASN A 1 109 ? -5.605 -6.291 7.939 1.00 95.62 109 ASN A N 1
ATOM 881 C CA . ASN A 1 109 ? -5.121 -5.442 6.854 1.00 95.62 109 ASN A CA 1
ATOM 882 C C . ASN A 1 109 ? -4.115 -6.186 5.960 1.00 95.62 109 ASN A C 1
ATOM 884 O O . ASN A 1 109 ? -4.184 -6.104 4.737 1.00 95.62 109 ASN A O 1
ATOM 888 N N . LEU A 1 110 ? -3.212 -6.972 6.559 1.00 94.94 110 LEU A N 1
ATOM 889 C CA . LEU A 1 110 ? -2.287 -7.816 5.806 1.00 94.94 110 LEU A CA 1
ATOM 890 C C . LEU A 1 110 ? -3.028 -8.856 4.962 1.00 94.94 110 LEU A C 1
ATOM 892 O O . LEU A 1 110 ? -2.642 -9.056 3.815 1.00 94.94 110 LEU A O 1
ATOM 896 N N . LYS A 1 111 ? -4.070 -9.499 5.504 1.00 95.19 111 LYS A N 1
ATOM 897 C CA . LYS A 1 111 ? -4.913 -10.446 4.762 1.00 95.19 111 LYS A CA 1
ATOM 898 C C . LYS A 1 111 ? -5.509 -9.780 3.517 1.00 95.19 111 LYS A C 1
ATOM 900 O O . LYS A 1 111 ? -5.399 -10.355 2.439 1.00 95.19 111 LYS A O 1
ATOM 905 N N . ASN A 1 112 ? -6.077 -8.582 3.659 1.00 95.19 112 ASN A N 1
ATOM 906 C CA . ASN A 1 112 ? -6.694 -7.847 2.549 1.00 95.19 112 ASN A CA 1
ATOM 907 C C . ASN A 1 112 ? -5.659 -7.479 1.471 1.00 95.19 112 ASN A C 1
ATOM 909 O O . ASN A 1 112 ? -5.904 -7.618 0.278 1.00 95.19 112 ASN A O 1
ATOM 913 N N . GLU A 1 113 ? -4.455 -7.071 1.878 1.00 95.19 113 GLU A N 1
ATOM 914 C CA . GLU A 1 113 ? -3.401 -6.663 0.943 1.00 95.19 113 GLU A CA 1
ATOM 915 C C . GLU A 1 113 ? -2.580 -7.831 0.366 1.00 95.19 113 GLU A C 1
ATOM 917 O O . GLU A 1 113 ? -1.769 -7.617 -0.541 1.00 95.19 113 GLU A O 1
ATOM 922 N N . PHE A 1 114 ? -2.724 -9.051 0.894 1.00 95.25 114 PHE A N 1
ATOM 923 C CA . PHE A 1 114 ? -1.790 -10.146 0.626 1.00 95.25 114 PHE A CA 1
ATOM 924 C C . PHE A 1 114 ? -1.725 -10.508 -0.860 1.00 95.25 114 PHE A C 1
ATOM 926 O O . PHE A 1 114 ? -0.644 -10.475 -1.450 1.00 95.25 114 PHE A O 1
ATOM 933 N N . GLU A 1 115 ? -2.873 -10.788 -1.478 1.00 95.06 115 GLU A N 1
ATOM 934 C CA . GLU A 1 115 ? -2.936 -11.163 -2.896 1.00 95.06 115 GLU A CA 1
ATOM 935 C C . GLU A 1 115 ? -2.423 -10.035 -3.798 1.00 95.06 115 GLU A C 1
ATOM 937 O O . GLU A 1 115 ? -1.587 -10.271 -4.669 1.00 95.06 115 GLU A O 1
ATOM 942 N N . GLY A 1 116 ? -2.807 -8.784 -3.522 1.00 95.25 116 GLY A N 1
ATOM 943 C CA . GLY A 1 116 ? -2.325 -7.625 -4.277 1.00 95.25 116 GLY A CA 1
ATOM 944 C C . GLY A 1 116 ? -0.802 -7.456 -4.210 1.00 95.25 116 GLY A C 1
ATOM 945 O O . GLY A 1 116 ? -0.156 -7.179 -5.224 1.00 95.25 116 GLY A O 1
ATOM 946 N N . ARG A 1 117 ? -0.195 -7.6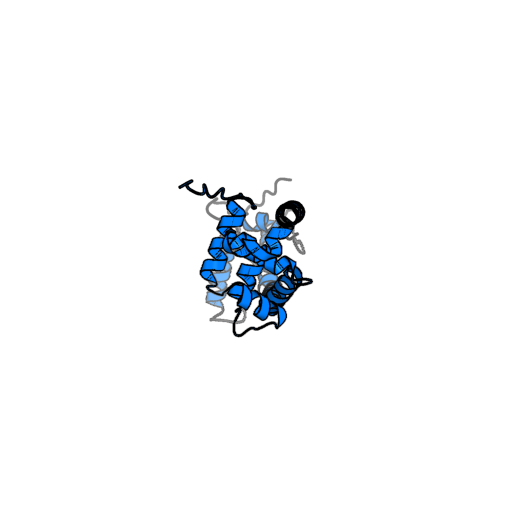86 -3.037 1.00 95.06 117 ARG A N 1
ATOM 947 C CA . ARG A 1 117 ? 1.269 -7.667 -2.861 1.00 95.06 117 ARG A CA 1
ATOM 948 C C . ARG A 1 117 ? 1.951 -8.806 -3.621 1.00 95.06 117 ARG A C 1
ATOM 950 O O . ARG A 1 117 ? 3.014 -8.598 -4.208 1.00 95.06 117 ARG A O 1
ATOM 957 N N . ILE A 1 118 ? 1.356 -9.998 -3.615 1.00 96.69 118 ILE A N 1
ATOM 958 C CA . ILE A 1 118 ? 1.866 -11.156 -4.354 1.00 96.69 118 ILE A CA 1
ATOM 959 C C . ILE A 1 118 ? 1.784 -10.917 -5.864 1.00 96.69 118 ILE A C 1
ATOM 961 O O . ILE A 1 118 ? 2.741 -11.212 -6.581 1.00 96.69 118 ILE A O 1
ATOM 965 N N . ASP A 1 119 ? 0.692 -10.349 -6.358 1.00 96.12 119 ASP A N 1
ATOM 966 C CA . ASP A 1 119 ? 0.512 -10.081 -7.782 1.00 96.12 119 ASP A CA 1
ATOM 967 C C . ASP A 1 119 ? 1.432 -8.969 -8.296 1.00 96.12 119 ASP A C 1
ATOM 969 O O . ASP A 1 119 ? 2.044 -9.123 -9.357 1.00 96.12 119 ASP A O 1
ATOM 973 N N . ASP A 1 120 ? 1.638 -7.902 -7.521 1.00 94.00 120 ASP A N 1
ATOM 974 C CA . ASP A 1 120 ? 2.650 -6.885 -7.832 1.00 94.00 120 ASP A CA 1
ATOM 975 C C . ASP A 1 120 ? 4.064 -7.494 -7.878 1.00 94.00 120 ASP A C 1
ATOM 977 O O . ASP A 1 120 ? 4.845 -7.222 -8.797 1.00 94.00 120 ASP A O 1
ATOM 981 N N . LEU A 1 121 ? 4.387 -8.394 -6.942 1.00 92.88 121 LEU A N 1
ATOM 982 C CA . LEU A 1 121 ? 5.661 -9.111 -6.945 1.00 92.88 121 LEU A CA 1
ATOM 983 C C . LEU A 1 121 ? 5.815 -10.001 -8.186 1.00 92.88 121 LEU A C 1
ATOM 985 O O . LEU A 1 121 ? 6.852 -9.944 -8.853 1.00 92.88 121 LEU A O 1
ATOM 989 N N . LYS A 1 122 ? 4.787 -10.784 -8.541 1.00 91.38 122 LYS A N 1
ATOM 990 C CA . LYS A 1 122 ? 4.778 -11.603 -9.766 1.00 91.38 122 LYS A CA 1
ATOM 991 C C . LYS A 1 122 ? 4.994 -10.733 -11.004 1.00 91.38 122 LYS A C 1
ATOM 993 O O . LYS A 1 122 ? 5.806 -11.083 -11.859 1.00 91.38 122 LYS A O 1
ATOM 998 N N . ALA A 1 123 ? 4.321 -9.585 -11.089 1.00 89.75 123 ALA A N 1
ATOM 999 C CA . ALA A 1 123 ? 4.460 -8.658 -12.208 1.00 89.75 123 ALA A CA 1
ATOM 1000 C C . ALA A 1 123 ? 5.883 -8.084 -12.309 1.00 89.75 123 ALA A C 1
ATOM 1002 O O . ALA A 1 123 ? 6.444 -8.013 -13.406 1.00 89.75 123 ALA A O 1
ATOM 1003 N N . LYS A 1 124 ? 6.498 -7.716 -11.179 1.00 87.44 124 LYS A N 1
ATOM 1004 C CA . LYS A 1 124 ? 7.894 -7.252 -11.124 1.00 87.44 124 LYS A CA 1
ATOM 1005 C C . LYS A 1 124 ? 8.873 -8.335 -11.572 1.00 87.44 124 LYS A C 1
ATOM 1007 O O . LYS A 1 124 ? 9.733 -8.048 -12.401 1.00 87.44 124 LYS A O 1
ATOM 1012 N N . ILE A 1 125 ? 8.702 -9.573 -11.106 1.00 85.94 125 ILE A N 1
ATOM 1013 C CA . ILE A 1 125 ? 9.525 -10.717 -11.530 1.00 85.94 125 ILE A CA 1
ATOM 1014 C C . ILE A 1 125 ? 9.357 -10.972 -13.032 1.00 85.94 125 ILE A C 1
ATOM 1016 O O . ILE A 1 125 ? 10.345 -11.130 -13.751 1.00 85.94 125 ILE A O 1
ATOM 1020 N N . HIS A 1 126 ? 8.126 -10.946 -13.545 1.00 80.06 126 HIS A N 1
ATOM 1021 C CA . HIS A 1 126 ? 7.883 -11.162 -14.969 1.00 80.06 126 HIS A CA 1
ATOM 1022 C C . HIS A 1 126 ? 8.557 -10.085 -15.834 1.00 80.06 126 HIS A C 1
ATOM 1024 O O . HIS A 1 126 ? 9.191 -10.410 -16.833 1.00 80.06 126 HIS A O 1
ATOM 1030 N N . ARG A 1 127 ? 8.536 -8.814 -15.411 1.00 74.12 127 ARG A N 1
ATOM 1031 C CA . ARG A 1 127 ? 9.258 -7.723 -16.097 1.00 74.12 127 ARG A CA 1
ATOM 1032 C C . ARG A 1 127 ? 10.783 -7.877 -16.081 1.00 74.12 127 ARG A C 1
ATOM 1034 O O . ARG A 1 127 ? 11.441 -7.289 -16.933 1.00 74.12 127 ARG A O 1
ATOM 1041 N N . THR A 1 128 ? 11.344 -8.625 -15.129 1.00 65.12 128 THR A N 1
ATOM 1042 C CA . THR A 1 128 ? 12.789 -8.915 -15.078 1.00 65.12 128 THR A CA 1
ATOM 1043 C C . THR A 1 128 ? 13.211 -10.112 -15.926 1.00 65.12 128 THR A C 1
ATOM 1045 O O . THR A 1 128 ? 14.409 -10.303 -16.124 1.00 65.12 128 THR A O 1
ATOM 1048 N N . THR A 1 129 ? 12.268 -10.904 -16.454 1.00 68.44 129 THR A N 1
ATOM 1049 C CA . THR A 1 129 ? 12.613 -11.905 -17.474 1.00 68.44 129 THR A CA 1
ATOM 1050 C C . THR A 1 129 ? 13.134 -11.187 -18.718 1.00 68.44 129 THR A C 1
ATOM 1052 O O . THR A 1 129 ? 12.584 -10.159 -19.115 1.00 68.44 129 THR A O 1
ATOM 1055 N N . GLU A 1 130 ? 14.258 -11.664 -19.268 1.00 62.97 130 GLU A N 1
ATOM 1056 C CA . GLU A 1 130 ? 14.986 -10.959 -20.327 1.00 62.97 130 GLU A CA 1
ATOM 1057 C C . GLU A 1 130 ? 14.037 -10.568 -21.471 1.00 62.97 130 GLU A C 1
ATOM 1059 O O . GLU A 1 130 ? 13.401 -11.445 -22.065 1.00 62.97 130 GLU A O 1
ATOM 1064 N N . PRO A 1 131 ? 13.925 -9.269 -21.814 1.00 69.06 131 PRO A N 1
ATOM 1065 C CA . PRO A 1 131 ? 13.120 -8.856 -22.949 1.00 69.06 131 PRO A CA 1
ATOM 1066 C C . PRO A 1 131 ? 13.602 -9.611 -24.193 1.00 69.06 131 PRO A C 1
ATOM 1068 O O . PRO A 1 131 ? 14.812 -9.623 -24.446 1.00 69.06 131 PRO A O 1
ATOM 1071 N N . PRO A 1 132 ? 12.708 -10.179 -25.023 1.00 69.69 132 PRO A N 1
ATOM 1072 C CA . PRO A 1 132 ? 13.093 -11.071 -26.125 1.00 69.69 132 PRO A CA 1
ATOM 1073 C C . PRO A 1 132 ? 14.038 -10.412 -27.141 1.00 69.69 132 PRO A C 1
ATOM 1075 O O . PRO A 1 132 ? 14.751 -11.087 -27.881 1.00 69.69 132 PRO A O 1
ATOM 1078 N N . HIS A 1 133 ? 14.067 -9.080 -27.175 1.00 77.81 133 HIS A N 1
ATOM 1079 C CA . HIS A 1 133 ? 14.895 -8.296 -28.085 1.00 77.81 133 HIS A CA 1
ATOM 1080 C C . HIS A 1 133 ? 16.175 -7.742 -27.448 1.00 77.81 133 HIS A C 1
ATOM 1082 O O . HIS A 1 133 ? 17.048 -7.280 -28.184 1.00 77.81 133 HIS A O 1
ATOM 1088 N N . LEU A 1 134 ? 16.331 -7.805 -26.119 1.00 81.44 134 LEU A N 1
ATOM 1089 C CA . LEU A 1 134 ? 17.495 -7.248 -25.427 1.00 81.44 134 LEU A CA 1
ATOM 1090 C C . LEU A 1 134 ? 18.815 -7.900 -25.887 1.00 81.44 134 LEU A C 1
ATOM 1092 O O . LEU A 1 134 ? 19.726 -7.148 -26.244 1.00 81.44 134 LEU A O 1
ATOM 1096 N N . PRO A 1 135 ? 18.933 -9.240 -26.010 1.00 83.25 135 PRO A N 1
ATOM 1097 C CA . PRO A 1 135 ? 20.155 -9.860 -26.525 1.00 83.25 135 PRO A CA 1
ATOM 1098 C C . PRO A 1 135 ? 20.512 -9.389 -27.941 1.00 83.25 135 PRO A C 1
ATOM 1100 O O . PRO A 1 135 ? 21.668 -9.077 -28.225 1.00 83.25 135 PRO A O 1
ATOM 1103 N N . CYS A 1 136 ? 19.513 -9.263 -28.822 1.00 81.94 136 CYS A N 1
ATOM 1104 C CA . CYS A 1 136 ? 19.712 -8.790 -30.193 1.00 81.94 136 CYS A CA 1
ATOM 1105 C C . CYS A 1 136 ? 20.176 -7.323 -30.229 1.00 81.94 136 CYS A C 1
ATOM 1107 O O . CYS A 1 136 ? 21.058 -6.969 -31.011 1.00 81.94 136 CYS A O 1
ATOM 1109 N N . MET A 1 137 ? 19.611 -6.465 -29.374 1.00 82.62 137 MET A N 1
ATOM 1110 C CA . MET A 1 137 ? 20.018 -5.061 -29.265 1.00 82.62 137 MET A CA 1
ATOM 1111 C C . MET A 1 137 ? 21.454 -4.931 -28.746 1.00 82.62 137 MET A C 1
ATOM 1113 O O . MET A 1 137 ? 22.241 -4.183 -29.323 1.00 82.62 137 MET A O 1
ATOM 1117 N N . LEU A 1 138 ? 21.822 -5.691 -27.710 1.00 87.81 138 LEU A N 1
ATOM 1118 C CA . LEU A 1 138 ? 23.180 -5.687 -27.155 1.00 87.81 138 LEU A CA 1
ATOM 1119 C C . LEU A 1 138 ? 24.213 -6.204 -28.167 1.00 87.81 138 LEU A C 1
ATOM 1121 O O . LEU A 1 138 ? 25.294 -5.630 -28.278 1.00 87.81 138 LEU A O 1
ATOM 1125 N N . GLN A 1 139 ? 23.869 -7.225 -28.960 1.00 87.19 139 GLN A N 1
ATOM 1126 C CA . GLN A 1 139 ? 24.713 -7.700 -30.062 1.00 87.19 139 GLN A CA 1
ATOM 1127 C C . GLN A 1 139 ? 24.913 -6.635 -31.146 1.00 87.19 139 GLN A C 1
ATOM 1129 O O . GLN A 1 139 ? 26.021 -6.481 -31.656 1.00 87.19 139 GLN A O 1
ATOM 1134 N N . PHE A 1 140 ? 23.869 -5.876 -31.486 1.00 85.69 140 PHE A N 1
ATOM 1135 C CA . PHE A 1 140 ? 23.969 -4.807 -32.479 1.00 85.69 140 PHE A CA 1
ATOM 1136 C C . PHE A 1 140 ? 24.845 -3.647 -31.982 1.00 85.69 140 PHE A C 1
ATOM 1138 O O . PHE A 1 140 ? 25.705 -3.159 -32.717 1.00 85.69 140 PHE A O 1
ATOM 1145 N N . VAL A 1 141 ? 24.690 -3.264 -30.709 1.00 88.38 141 VAL A N 1
ATOM 1146 C CA . VA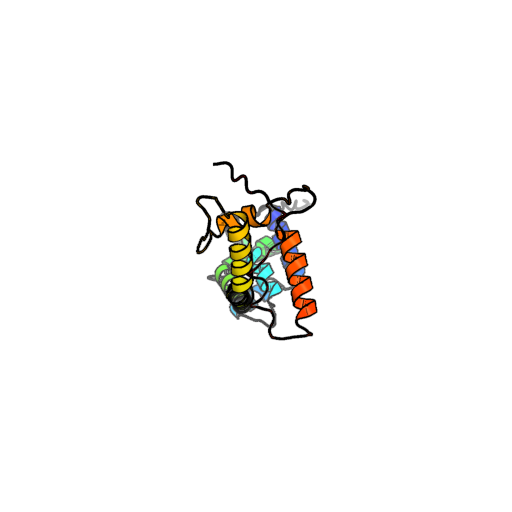L A 1 141 ? 25.569 -2.289 -30.044 1.00 88.38 141 VAL A CA 1
ATOM 1147 C C . VAL A 1 141 ? 27.019 -2.781 -30.045 1.00 88.38 141 VAL A C 1
ATOM 1149 O O . VAL A 1 141 ? 27.914 -2.021 -30.415 1.00 88.38 141 VAL A O 1
ATOM 1152 N N . LEU A 1 142 ? 27.264 -4.050 -29.702 1.00 89.75 142 LEU A N 1
ATOM 1153 C CA . LEU A 1 142 ? 28.600 -4.654 -29.724 1.00 89.75 142 LEU A CA 1
ATOM 1154 C C . LEU A 1 142 ? 29.220 -4.637 -31.128 1.00 89.75 142 LEU A C 1
ATOM 1156 O O . LEU A 1 142 ? 30.376 -4.250 -31.282 1.00 89.75 142 LEU A O 1
ATOM 1160 N N . ALA A 1 143 ? 28.456 -5.028 -32.151 1.00 87.81 143 ALA A N 1
ATOM 1161 C CA . ALA A 1 143 ? 28.922 -5.061 -33.534 1.00 87.81 143 ALA A CA 1
ATOM 1162 C C . ALA A 1 143 ? 29.359 -3.673 -34.014 1.00 87.81 143 ALA A C 1
ATOM 1164 O O . ALA A 1 143 ? 30.448 -3.529 -34.568 1.00 87.81 143 ALA A O 1
ATOM 1165 N N . ILE A 1 144 ? 28.554 -2.642 -33.746 1.00 85.06 144 ILE A N 1
ATOM 1166 C CA . ILE A 1 144 ? 28.909 -1.271 -34.116 1.00 85.06 144 ILE A CA 1
ATOM 1167 C C . ILE A 1 144 ? 30.112 -0.797 -33.306 1.00 85.06 144 ILE A C 1
ATOM 1169 O O . ILE A 1 144 ? 31.058 -0.283 -33.889 1.00 85.06 144 ILE A O 1
ATOM 1173 N N . SER A 1 145 ? 30.138 -1.043 -31.998 1.00 86.56 145 SER A N 1
ATOM 1174 C CA . SER A 1 145 ? 31.262 -0.643 -31.142 1.00 86.56 145 SER A CA 1
ATOM 1175 C C . SER A 1 145 ? 32.584 -1.265 -31.609 1.00 86.56 145 SER A C 1
ATOM 1177 O O . SER A 1 145 ? 33.608 -0.590 -31.625 1.00 86.56 145 SER A O 1
ATOM 1179 N N . ASN A 1 146 ? 32.568 -2.521 -32.065 1.00 88.19 146 ASN A N 1
ATOM 1180 C CA . ASN A 1 146 ? 33.738 -3.190 -32.638 1.00 88.19 146 ASN A CA 1
ATOM 1181 C C . ASN A 1 146 ? 34.204 -2.566 -33.956 1.00 88.19 146 ASN A C 1
ATOM 1183 O O . ASN A 1 146 ? 35.408 -2.457 -34.170 1.00 88.19 146 ASN A O 1
ATOM 1187 N N . VAL A 1 147 ? 33.275 -2.134 -34.815 1.00 87.56 147 VAL A N 1
ATOM 1188 C CA . VAL A 1 147 ? 33.610 -1.367 -36.024 1.00 87.56 147 VAL A CA 1
ATOM 1189 C C . VAL A 1 147 ? 34.268 -0.046 -35.637 1.00 87.56 147 VAL A C 1
ATOM 1191 O O . VAL A 1 147 ? 35.324 0.283 -36.175 1.00 87.56 147 VAL A O 1
ATOM 1194 N N . LEU A 1 148 ? 33.678 0.686 -34.688 1.00 83.50 148 LEU A N 1
ATOM 1195 C CA . LEU A 1 148 ? 34.190 1.982 -34.234 1.00 83.50 148 LEU A CA 1
ATOM 1196 C C . LEU A 1 148 ? 35.575 1.874 -33.592 1.00 83.50 148 LEU A C 1
ATOM 1198 O O . LEU A 1 148 ? 36.402 2.762 -33.764 1.00 83.50 148 LEU A O 1
ATOM 1202 N N . ASN A 1 149 ? 35.841 0.767 -32.901 1.00 85.38 149 ASN A N 1
ATOM 1203 C CA . ASN A 1 149 ? 37.114 0.481 -32.248 1.00 85.38 149 ASN A CA 1
ATOM 1204 C C . ASN A 1 149 ? 38.147 -0.192 -33.166 1.00 85.38 149 ASN A C 1
ATOM 1206 O O . ASN A 1 149 ? 39.172 -0.657 -32.673 1.00 85.38 149 ASN A O 1
ATOM 1210 N N . THR A 1 150 ? 37.915 -0.267 -34.480 1.00 88.81 150 THR A N 1
ATOM 1211 C CA . THR A 1 150 ? 38.907 -0.827 -35.413 1.00 88.81 150 THR A CA 1
ATOM 1212 C C . THR A 1 150 ? 40.221 -0.046 -35.320 1.00 88.81 150 THR A C 1
ATOM 1214 O O . THR A 1 150 ? 40.230 1.175 -35.447 1.00 88.81 150 THR A O 1
ATOM 1217 N N . GLY A 1 151 ? 41.334 -0.749 -35.100 1.00 86.00 151 GLY A N 1
ATOM 1218 C CA . GLY A 1 151 ? 42.656 -0.149 -34.905 1.00 86.00 151 GLY A CA 1
ATOM 1219 C C . GLY A 1 151 ? 42.968 0.273 -33.465 1.00 86.00 151 GLY A C 1
ATOM 1220 O O . GLY A 1 151 ? 44.073 0.747 -33.213 1.00 86.00 151 GLY A O 1
ATOM 1221 N N . SER A 1 152 ? 42.044 0.088 -32.513 1.00 86.88 152 SER A N 1
ATOM 1222 C CA . SER A 1 152 ? 42.298 0.297 -31.082 1.00 86.88 152 SER A CA 1
ATOM 1223 C C . SER A 1 152 ? 42.557 -1.024 -30.347 1.00 86.88 152 SER A C 1
ATOM 1225 O O . SER A 1 152 ? 42.304 -2.113 -30.864 1.00 86.88 152 SER A O 1
ATOM 1227 N N . GLN A 1 153 ? 43.015 -0.940 -29.094 1.00 85.62 153 GLN A N 1
ATOM 1228 C CA . GLN A 1 153 ? 43.192 -2.112 -28.220 1.00 85.62 153 GLN A CA 1
ATOM 1229 C C . GLN A 1 153 ? 41.869 -2.828 -27.882 1.00 85.62 153 GLN A C 1
ATOM 1231 O O . GLN A 1 153 ? 41.887 -3.948 -27.378 1.00 85.62 153 GLN A O 1
ATOM 1236 N N . LEU A 1 154 ? 40.724 -2.189 -28.151 1.00 81.00 154 LEU A N 1
ATOM 1237 C CA . LEU A 1 154 ? 39.382 -2.716 -27.894 1.00 81.00 154 LEU A CA 1
ATOM 1238 C C . LEU A 1 154 ? 38.723 -3.307 -29.152 1.00 81.00 154 LEU A C 1
ATOM 1240 O O . LEU A 1 154 ? 37.534 -3.634 -29.129 1.00 81.00 154 LEU A O 1
ATOM 1244 N N . GLN A 1 155 ? 39.464 -3.434 -30.256 1.00 87.44 155 GLN A N 1
ATOM 1245 C CA . GLN A 1 155 ? 38.982 -4.090 -31.466 1.00 87.44 155 GLN A CA 1
ATOM 1246 C C . GLN A 1 155 ? 38.624 -5.561 -31.193 1.00 87.44 155 GLN A C 1
ATOM 1248 O O . GLN A 1 155 ? 39.362 -6.288 -30.532 1.00 87.44 155 GLN A O 1
ATOM 1253 N N . GLY A 1 156 ? 37.504 -6.026 -31.757 1.00 88.75 156 GLY A N 1
ATOM 1254 C CA . GLY A 1 156 ? 37.120 -7.442 -31.699 1.00 88.75 156 GLY A CA 1
ATOM 1255 C C . GLY A 1 156 ? 36.668 -7.917 -30.314 1.00 88.75 156 GLY A C 1
ATOM 1256 O O . GLY A 1 156 ? 36.784 -9.103 -30.000 1.00 88.75 156 GLY A O 1
ATOM 1257 N N . ALA A 1 157 ? 36.141 -7.015 -29.484 1.00 90.38 157 ALA A N 1
ATOM 1258 C CA . ALA A 1 157 ? 35.589 -7.355 -28.183 1.00 90.38 157 ALA A CA 1
ATOM 1259 C C . ALA A 1 157 ? 34.431 -8.362 -28.312 1.00 90.38 157 ALA A C 1
ATOM 1261 O O . ALA A 1 157 ? 33.576 -8.262 -29.196 1.00 90.38 157 ALA A O 1
ATOM 1262 N N . LYS A 1 158 ? 34.376 -9.328 -27.388 1.00 93.06 158 LYS A N 1
ATOM 1263 C CA . LYS A 1 158 ? 33.288 -10.324 -27.306 1.00 93.06 158 LYS A CA 1
ATOM 1264 C C . LYS A 1 158 ? 32.084 -9.842 -26.486 1.00 93.06 158 LYS A C 1
ATOM 1266 O O . LYS A 1 158 ? 31.070 -10.525 -26.432 1.00 93.06 158 LYS A O 1
ATOM 1271 N N . GLY A 1 159 ? 32.201 -8.681 -25.848 1.00 91.06 159 GLY A N 1
ATOM 1272 C CA . GLY A 1 159 ? 31.179 -8.081 -25.000 1.00 91.06 159 GLY A CA 1
ATOM 1273 C C . GLY A 1 159 ? 31.669 -6.768 -24.393 1.00 91.06 159 GLY A C 1
ATOM 1274 O O . GLY A 1 159 ? 32.817 -6.374 -24.591 1.00 91.06 159 GLY A O 1
ATOM 1275 N N . PHE A 1 160 ? 30.797 -6.108 -23.640 1.00 90.31 160 PHE A N 1
ATOM 1276 C CA . PHE A 1 160 ? 31.099 -4.908 -22.860 1.00 90.31 160 PHE A CA 1
ATOM 1277 C C . PHE A 1 160 ? 30.428 -5.017 -21.487 1.00 90.31 160 PHE A C 1
ATOM 1279 O O . PHE A 1 160 ? 29.449 -5.747 -21.325 1.00 90.31 160 PHE A O 1
ATOM 1286 N N . ARG A 1 161 ? 30.946 -4.306 -20.480 1.00 91.06 161 ARG A N 1
ATOM 1287 C CA . ARG A 1 161 ? 30.302 -4.253 -19.159 1.00 91.06 161 ARG A CA 1
ATOM 1288 C C . ARG A 1 161 ? 29.013 -3.445 -19.269 1.00 91.06 161 ARG A C 1
ATOM 1290 O O . ARG A 1 161 ? 29.022 -2.378 -19.873 1.00 91.06 161 ARG A O 1
ATOM 1297 N N . THR A 1 162 ? 27.928 -3.884 -18.633 1.00 87.44 162 THR A N 1
ATOM 1298 C CA . THR A 1 162 ? 26.637 -3.166 -18.668 1.00 87.44 162 THR A CA 1
ATOM 1299 C C . THR A 1 162 ? 26.761 -1.710 -18.207 1.00 87.44 162 THR A C 1
ATOM 1301 O O . THR A 1 162 ? 26.096 -0.834 -18.748 1.00 87.44 162 THR A O 1
ATOM 1304 N N . THR A 1 163 ? 27.679 -1.422 -17.280 1.00 90.62 163 THR A N 1
ATOM 1305 C CA . THR A 1 163 ? 27.986 -0.057 -16.818 1.00 90.62 163 THR A CA 1
ATOM 1306 C C . THR A 1 163 ? 28.537 0.861 -17.914 1.00 90.62 163 THR A C 1
ATOM 1308 O O . THR A 1 163 ? 28.407 2.075 -17.807 1.00 90.62 163 THR A O 1
ATOM 1311 N N . GLN A 1 164 ? 29.116 0.306 -18.982 1.00 87.88 164 GLN A N 1
ATOM 1312 C CA . GLN A 1 164 ? 29.629 1.061 -20.129 1.00 87.88 164 GLN A CA 1
ATOM 1313 C C . GLN A 1 164 ? 28.534 1.388 -21.150 1.00 87.88 164 GLN A C 1
ATOM 1315 O O . GLN A 1 164 ? 28.747 2.236 -22.010 1.00 87.88 164 GLN A O 1
ATOM 1320 N N . LEU A 1 165 ? 27.363 0.743 -21.075 1.00 89.19 165 LEU A N 1
ATOM 1321 C CA . LEU A 1 165 ? 26.321 0.882 -22.092 1.00 89.19 165 LEU A CA 1
ATOM 1322 C C . LEU A 1 165 ? 25.866 2.336 -22.257 1.00 89.19 165 LEU A C 1
ATOM 1324 O O . LEU A 1 165 ? 25.742 2.786 -23.390 1.00 89.19 165 LEU A O 1
ATOM 13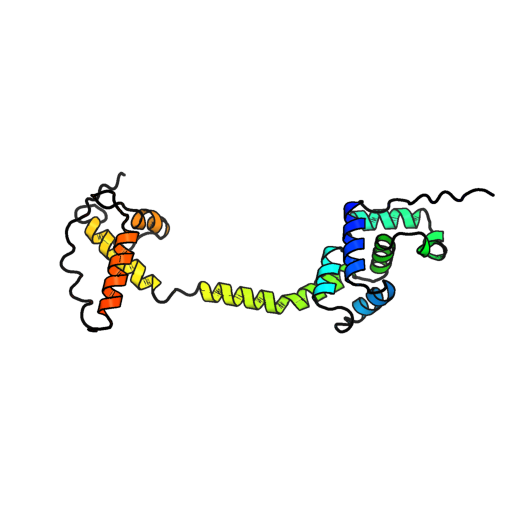28 N N . ALA A 1 166 ? 25.686 3.073 -21.155 1.00 87.38 166 ALA A N 1
ATOM 1329 C CA . ALA A 1 166 ? 25.314 4.489 -21.189 1.00 87.38 166 ALA A CA 1
ATOM 1330 C C . ALA A 1 166 ? 26.346 5.333 -21.959 1.00 87.38 166 ALA A C 1
ATOM 1332 O O . ALA A 1 166 ? 25.996 6.093 -22.852 1.00 87.38 166 ALA A O 1
ATOM 1333 N N . GLN A 1 167 ? 27.635 5.113 -21.693 1.00 87.06 167 GLN A N 1
ATOM 1334 C CA . GLN A 1 167 ? 28.717 5.822 -22.380 1.00 87.06 167 GLN A CA 1
ATOM 1335 C C . GLN A 1 167 ? 28.775 5.473 -23.872 1.00 87.06 167 GLN A C 1
ATOM 1337 O O . GLN A 1 167 ? 29.000 6.343 -24.708 1.00 87.06 167 GLN A O 1
ATOM 1342 N N . ILE A 1 168 ? 28.553 4.200 -24.214 1.00 84.38 168 ILE A N 1
ATOM 1343 C CA . ILE A 1 168 ? 28.570 3.723 -25.600 1.00 84.38 168 ILE A CA 1
ATOM 1344 C C . ILE A 1 168 ? 27.428 4.360 -26.401 1.00 84.38 168 ILE A C 1
ATOM 1346 O O . ILE A 1 168 ? 27.652 4.860 -27.502 1.00 84.38 168 ILE A O 1
ATOM 1350 N N . ILE A 1 169 ? 26.201 4.359 -25.872 1.00 85.94 169 ILE A N 1
ATOM 1351 C CA . ILE A 1 169 ? 25.029 4.868 -26.603 1.00 85.94 169 ILE A CA 1
ATOM 1352 C C . ILE A 1 169 ? 25.015 6.400 -26.726 1.00 85.94 169 ILE A C 1
ATOM 1354 O O . ILE A 1 169 ? 24.425 6.916 -27.679 1.00 85.94 169 ILE A O 1
ATOM 1358 N N . ASP A 1 170 ? 25.720 7.103 -25.837 1.00 87.50 170 ASP A N 1
ATOM 1359 C CA . ASP A 1 170 ? 25.878 8.561 -25.859 1.00 87.50 170 ASP A CA 1
ATOM 1360 C C . ASP A 1 170 ? 27.062 9.043 -26.715 1.00 87.50 170 ASP A C 1
ATOM 1362 O O . ASP A 1 170 ? 27.306 10.246 -26.827 1.00 87.50 170 ASP A O 1
ATOM 1366 N N . PHE A 1 171 ? 27.781 8.131 -27.379 1.00 85.00 171 PHE A N 1
ATOM 1367 C CA . PHE A 1 171 ? 28.896 8.491 -28.252 1.00 85.00 171 PHE A CA 1
ATOM 1368 C C . PHE A 1 171 ? 28.433 9.403 -29.400 1.00 85.00 171 PHE A C 1
ATOM 1370 O O . PHE A 1 171 ? 27.578 9.019 -30.204 1.00 85.00 171 PHE A O 1
ATOM 1377 N N . GLN A 1 172 ? 28.984 10.617 -29.484 1.00 82.50 172 GLN A N 1
ATOM 1378 C CA . GLN A 1 172 ? 28.575 11.609 -30.481 1.00 82.50 172 GLN A CA 1
ATOM 1379 C C . GLN A 1 172 ? 29.055 11.247 -31.892 1.00 82.50 172 GLN A C 1
ATOM 1381 O O . GLN A 1 172 ? 30.148 10.719 -32.095 1.00 82.50 172 GLN A O 1
ATOM 1386 N N . THR A 1 173 ? 28.240 11.565 -32.897 1.00 74.88 173 THR A N 1
ATOM 1387 C CA . THR A 1 173 ? 28.670 11.527 -34.297 1.00 74.88 173 THR A CA 1
ATOM 1388 C C . THR A 1 173 ? 29.749 12.569 -34.564 1.00 74.88 173 THR A C 1
ATOM 1390 O O . THR A 1 173 ? 29.777 13.626 -33.942 1.00 74.88 173 THR A O 1
ATOM 1393 N N . THR A 1 174 ? 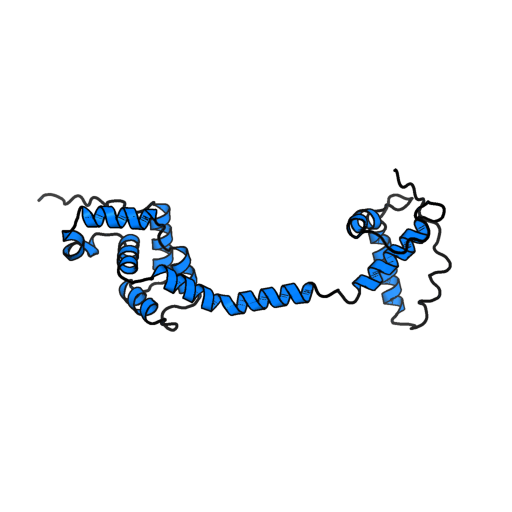30.593 12.322 -35.565 1.00 76.81 174 THR A N 1
ATOM 1394 C CA . THR A 1 174 ? 31.665 13.246 -36.001 1.00 76.81 174 THR A CA 1
ATOM 1395 C C . THR A 1 174 ? 31.185 14.665 -36.309 1.00 76.81 174 THR A C 1
ATOM 1397 O O . THR A 1 174 ? 31.922 15.625 -36.127 1.00 76.81 174 THR A O 1
ATOM 1400 N N . ASN A 1 175 ? 29.938 14.815 -36.755 1.00 75.25 175 ASN A N 1
ATOM 1401 C CA . ASN A 1 175 ? 29.319 16.112 -37.025 1.00 75.25 175 ASN A CA 1
ATOM 1402 C C . ASN A 1 175 ? 28.673 16.779 -35.789 1.00 75.25 175 ASN A C 1
ATOM 1404 O O . ASN A 1 175 ? 28.065 17.837 -35.942 1.00 75.25 175 ASN A O 1
ATOM 1408 N N . GLY A 1 176 ? 28.719 16.147 -34.610 1.00 76.38 176 GLY A N 1
ATOM 1409 C CA . GLY A 1 176 ? 28.142 16.635 -33.351 1.00 76.38 176 GLY A CA 1
ATOM 1410 C C . GLY A 1 176 ? 26.610 16.716 -33.305 1.00 76.38 176 GLY A C 1
ATOM 1411 O O . GLY A 1 176 ? 26.051 17.222 -32.338 1.00 76.38 176 GLY A O 1
ATOM 1412 N N . ARG A 1 177 ? 25.896 16.258 -34.345 1.00 79.38 177 ARG A N 1
ATOM 1413 C CA . ARG A 1 177 ? 24.438 16.468 -34.472 1.00 79.38 177 ARG A CA 1
ATOM 1414 C C . ARG A 1 177 ? 23.591 15.412 -33.769 1.00 79.38 177 ARG A C 1
ATOM 1416 O O . ARG A 1 177 ? 22.402 15.639 -33.557 1.00 79.38 177 ARG A O 1
ATOM 1423 N N . CYS A 1 178 ? 24.148 14.244 -33.462 1.00 81.31 178 CYS A N 1
ATOM 1424 C CA . CYS A 1 178 ? 23.428 13.179 -32.772 1.00 81.31 178 CYS A CA 1
ATOM 1425 C C . CYS A 1 178 ? 24.382 12.247 -32.014 1.00 81.31 178 CYS A C 1
ATOM 1427 O O . CYS A 1 178 ? 25.599 12.378 -32.106 1.00 81.31 178 CYS A O 1
ATOM 1429 N N . VAL A 1 179 ? 23.813 11.303 -31.268 1.00 86.56 179 VAL A N 1
ATOM 1430 C CA . VAL A 1 179 ? 24.546 10.250 -30.555 1.00 86.56 179 VAL A CA 1
ATOM 1431 C C . VAL A 1 179 ? 24.279 8.890 -31.189 1.00 86.56 179 VAL A C 1
ATOM 1433 O O . VAL A 1 179 ? 23.307 8.725 -31.939 1.00 86.56 179 VAL A O 1
ATOM 1436 N N . LEU A 1 180 ? 25.112 7.904 -30.866 1.00 82.94 180 LEU A N 1
ATOM 1437 C CA . LEU A 1 180 ? 25.008 6.544 -31.372 1.00 82.94 180 LEU A CA 1
ATOM 1438 C C . LEU A 1 180 ? 23.592 5.982 -31.186 1.00 82.94 180 LEU A C 1
ATOM 1440 O O . LEU A 1 180 ? 23.046 5.416 -32.131 1.00 82.94 180 LEU A O 1
ATOM 1444 N N . LEU A 1 181 ? 22.933 6.231 -30.050 1.00 85.81 181 LEU A N 1
ATOM 1445 C CA . LEU A 1 181 ? 21.551 5.803 -29.805 1.00 85.81 181 LEU A CA 1
ATOM 1446 C C . LEU A 1 181 ? 20.564 6.273 -30.884 1.00 85.81 181 LEU A C 1
ATOM 1448 O O . LEU A 1 181 ? 19.726 5.498 -31.349 1.00 85.81 181 LEU A O 1
ATOM 1452 N N . ASN A 1 182 ? 20.673 7.529 -31.321 1.00 83.12 182 ASN A N 1
ATOM 1453 C CA . ASN A 1 182 ? 19.793 8.098 -32.344 1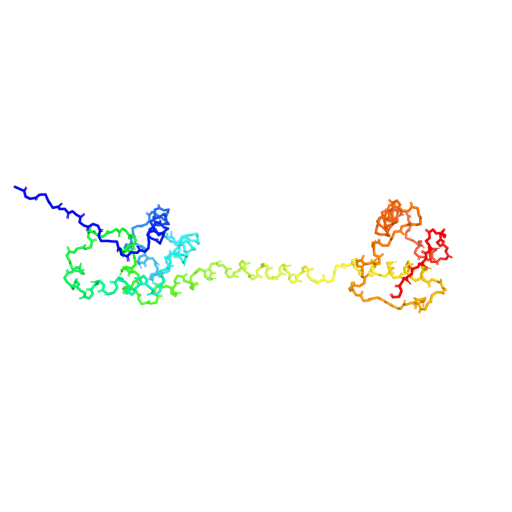.00 83.12 182 ASN A CA 1
ATOM 1454 C C . ASN A 1 182 ? 20.025 7.442 -33.712 1.00 83.12 182 ASN A C 1
ATOM 1456 O O . ASN A 1 182 ? 19.075 7.205 -34.471 1.00 83.12 182 ASN A O 1
ATOM 1460 N N . HIS A 1 183 ? 21.280 7.100 -34.005 1.00 77.44 183 HIS A N 1
ATOM 1461 C CA . HIS A 1 183 ? 21.648 6.360 -35.205 1.00 77.44 183 HIS A CA 1
ATOM 1462 C C . HIS A 1 183 ? 21.159 4.902 -35.149 1.00 77.44 183 HIS A C 1
ATOM 1464 O O . HIS A 1 183 ? 20.596 4.401 -36.127 1.00 77.44 183 HIS A O 1
ATOM 1470 N N . LEU A 1 184 ? 21.298 4.241 -33.994 1.00 78.81 184 LEU A N 1
ATOM 1471 C CA . LEU A 1 184 ? 20.801 2.886 -33.736 1.00 78.81 184 LEU A CA 1
ATOM 1472 C C . LEU A 1 184 ? 19.284 2.819 -33.915 1.00 78.81 184 LEU A C 1
ATOM 1474 O O . LEU A 1 184 ? 18.800 1.990 -34.683 1.00 78.81 184 LEU A O 1
ATOM 1478 N N . ARG A 1 185 ? 18.540 3.743 -33.293 1.00 82.88 185 ARG A N 1
ATOM 1479 C CA . ARG A 1 185 ? 17.081 3.853 -33.432 1.00 82.88 185 ARG A CA 1
ATOM 1480 C C . ARG A 1 185 ? 16.676 3.965 -34.898 1.00 82.88 185 ARG A C 1
ATOM 1482 O O . ARG A 1 185 ? 15.851 3.192 -35.370 1.00 82.88 185 ARG A O 1
ATOM 1489 N N . SER A 1 186 ? 17.299 4.884 -35.633 1.00 78.19 186 SER A N 1
ATOM 1490 C CA . SER A 1 186 ? 16.994 5.106 -37.051 1.00 78.19 186 SER A CA 1
ATOM 1491 C C . SER A 1 186 ? 17.308 3.878 -37.914 1.00 78.19 186 SER A C 1
ATOM 1493 O O . SER A 1 186 ? 16.548 3.553 -38.825 1.00 78.19 186 SER A O 1
ATOM 1495 N N . SER A 1 187 ? 18.398 3.169 -37.614 1.00 72.50 187 SER A N 1
ATOM 1496 C CA . SER A 1 187 ? 18.825 1.965 -38.342 1.00 72.50 187 SER A CA 1
ATOM 1497 C C . SER A 1 187 ? 17.903 0.774 -38.071 1.00 72.50 187 SER A C 1
ATOM 1499 O O . SER A 1 187 ? 17.508 0.072 -39.003 1.00 72.50 187 SER A O 1
ATOM 1501 N N . ILE A 1 188 ? 17.494 0.583 -36.814 1.00 72.06 188 ILE A N 1
ATOM 1502 C CA . ILE A 1 188 ? 16.541 -0.458 -36.413 1.00 72.06 188 ILE A CA 1
ATOM 1503 C C . ILE A 1 188 ? 15.170 -0.178 -37.036 1.00 72.06 188 ILE A C 1
ATOM 1505 O O . ILE A 1 188 ? 14.615 -1.066 -37.676 1.00 72.06 188 ILE A O 1
ATOM 1509 N N . SER A 1 189 ? 14.656 1.056 -36.956 1.00 72.94 189 SER A N 1
ATOM 1510 C CA . SER A 1 189 ? 13.380 1.430 -37.585 1.00 72.94 189 SER A CA 1
ATOM 1511 C C . SER A 1 189 ? 13.388 1.199 -39.100 1.00 72.94 189 SER A C 1
ATOM 1513 O O . SER A 1 189 ? 12.426 0.663 -39.641 1.00 72.94 189 SER A O 1
ATOM 1515 N N . ARG A 1 190 ? 14.484 1.536 -39.794 1.00 66.88 190 ARG A N 1
ATOM 1516 C CA . ARG A 1 190 ? 14.628 1.276 -41.239 1.00 66.88 190 ARG A CA 1
ATOM 1517 C C . ARG A 1 190 ? 14.683 -0.218 -41.562 1.00 66.88 190 ARG A C 1
ATOM 1519 O O . ARG A 1 190 ? 14.126 -0.637 -42.569 1.00 66.88 190 ARG A O 1
ATOM 1526 N N . THR A 1 191 ? 15.309 -1.023 -40.708 1.00 61.94 191 THR A N 1
ATOM 1527 C CA . THR A 1 191 ? 15.416 -2.480 -40.895 1.00 61.94 191 THR A CA 1
ATOM 1528 C C . THR A 1 191 ? 14.094 -3.196 -40.592 1.00 61.94 191 THR A C 1
ATOM 1530 O O . THR A 1 191 ? 13.732 -4.146 -41.285 1.00 61.94 191 THR A O 1
ATOM 1533 N N . LEU A 1 192 ? 13.328 -2.708 -39.611 1.00 55.81 192 LEU A N 1
ATOM 1534 C CA . LEU A 1 192 ? 11.984 -3.198 -39.290 1.00 55.81 192 LEU A CA 1
ATOM 1535 C C . LEU A 1 192 ? 10.963 -2.853 -40.387 1.00 55.81 192 LEU A C 1
ATOM 1537 O O . LEU A 1 192 ? 10.146 -3.692 -40.745 1.00 55.81 192 LEU A O 1
ATOM 1541 N N . LEU A 1 193 ? 11.065 -1.669 -41.000 1.00 47.06 193 LEU A N 1
ATOM 1542 C CA . LEU A 1 193 ? 10.270 -1.307 -42.184 1.00 47.06 193 LEU A CA 1
ATOM 1543 C C . LEU A 1 193 ? 10.645 -2.131 -43.426 1.00 47.06 193 LEU A C 1
ATOM 1545 O O . LEU A 1 193 ? 9.810 -2.351 -44.299 1.00 47.06 193 LEU A O 1
ATOM 1549 N N . CYS A 1 194 ? 11.889 -2.608 -43.499 1.00 44.00 194 CYS A N 1
ATOM 1550 C CA . CYS A 1 194 ? 12.359 -3.458 -44.587 1.00 44.00 194 CYS A CA 1
ATOM 1551 C C . CYS A 1 194 ? 12.006 -4.941 -44.368 1.00 44.00 194 CYS A C 1
ATOM 1553 O O . CYS A 1 194 ? 11.954 -5.695 -45.321 1.00 44.00 194 CYS A O 1
ATOM 1555 N N . THR A 1 195 ? 11.707 -5.399 -43.147 1.00 41.78 195 THR A N 1
ATOM 1556 C CA . THR A 1 195 ? 11.436 -6.829 -42.869 1.00 41.78 195 THR A CA 1
ATOM 1557 C C . THR A 1 195 ? 10.003 -7.279 -43.155 1.00 41.78 195 THR A C 1
ATOM 1559 O O . THR A 1 195 ? 9.755 -8.485 -43.198 1.00 41.78 195 THR A O 1
ATOM 1562 N N . THR A 1 196 ? 9.088 -6.366 -43.499 1.00 42.94 196 THR A N 1
ATOM 1563 C CA . THR A 1 196 ? 7.855 -6.721 -44.228 1.00 42.94 196 THR A CA 1
ATOM 1564 C C . THR A 1 196 ? 8.149 -7.167 -45.670 1.00 42.94 196 THR A C 1
ATOM 1566 O O . THR A 1 196 ? 7.295 -7.778 -46.306 1.00 42.94 196 THR A O 1
ATOM 1569 N N . ALA A 1 197 ? 9.373 -6.946 -46.169 1.00 40.38 197 ALA A N 1
ATOM 1570 C CA . ALA A 1 197 ? 9.857 -7.412 -47.462 1.00 40.38 197 ALA A CA 1
ATOM 1571 C C . ALA A 1 197 ? 11.261 -8.048 -47.334 1.00 40.38 197 ALA A C 1
ATOM 1573 O O . ALA A 1 197 ? 12.276 -7.375 -47.397 1.00 40.38 197 ALA A O 1
ATOM 1574 N N . GLN A 1 198 ? 11.314 -9.382 -47.243 1.00 37.19 198 GLN A N 1
ATOM 1575 C CA . GLN A 1 198 ? 12.519 -10.240 -47.310 1.00 37.19 198 GLN A CA 1
ATOM 1576 C C . GLN A 1 198 ? 13.183 -10.613 -45.970 1.00 37.19 198 GLN A C 1
ATOM 1578 O O . GLN A 1 198 ? 14.181 -10.051 -45.512 1.00 37.19 198 GLN A O 1
ATOM 1583 N N . ARG A 1 199 ? 12.716 -11.750 -45.437 1.00 37.59 199 ARG A N 1
ATOM 1584 C CA . ARG A 1 199 ? 13.542 -12.709 -44.687 1.00 37.59 199 ARG A CA 1
ATOM 1585 C C . ARG A 1 199 ? 14.707 -13.137 -45.592 1.00 37.59 199 ARG A C 1
ATOM 1587 O O . ARG A 1 199 ? 14.478 -13.984 -46.438 1.00 37.59 199 ARG A O 1
ATOM 1594 N N . ASN A 1 200 ? 15.877 -12.491 -45.509 1.00 43.19 200 ASN A N 1
ATOM 1595 C CA . ASN A 1 200 ? 17.202 -13.017 -45.930 1.00 43.19 200 ASN A CA 1
ATOM 1596 C C . ASN A 1 200 ? 18.367 -12.000 -45.796 1.00 43.19 200 ASN A C 1
ATOM 1598 O O . ASN A 1 200 ? 19.521 -12.361 -46.022 1.00 43.19 200 ASN A O 1
ATOM 1602 N N . CYS A 1 201 ? 18.133 -10.745 -45.389 1.00 42.66 201 CYS A N 1
ATOM 1603 C CA . CYS A 1 201 ? 19.184 -9.710 -45.403 1.00 42.66 201 CYS A CA 1
ATOM 1604 C C . CYS A 1 201 ? 20.180 -9.698 -44.222 1.00 42.66 201 CYS A C 1
ATOM 1606 O O . CYS A 1 201 ? 21.177 -8.975 -44.298 1.00 42.66 201 CYS A O 1
ATOM 1608 N N . CYS A 1 202 ? 20.002 -10.508 -43.168 1.00 40.47 202 CYS A N 1
ATOM 1609 C CA . CYS A 1 202 ? 20.887 -10.469 -41.987 1.00 40.47 202 CYS A CA 1
ATOM 1610 C C . CYS A 1 202 ? 22.365 -10.821 -42.264 1.00 40.47 202 CYS A C 1
ATOM 1612 O O . CYS A 1 202 ? 23.210 -10.557 -41.417 1.00 40.47 202 CYS A O 1
ATOM 1614 N N . ARG A 1 203 ? 22.721 -11.359 -43.442 1.00 37.78 203 ARG A N 1
ATOM 1615 C CA . ARG A 1 203 ? 24.127 -11.641 -43.801 1.00 37.78 203 ARG A CA 1
ATOM 1616 C C . ARG A 1 203 ? 24.867 -10.493 -44.497 1.00 37.78 203 ARG A C 1
ATOM 1618 O O . ARG A 1 203 ? 26.085 -10.571 -44.605 1.00 37.78 203 ARG A O 1
ATOM 1625 N N . ARG A 1 204 ? 24.191 -9.438 -44.976 1.00 37.88 204 ARG A N 1
ATOM 1626 C CA . ARG A 1 204 ? 24.834 -8.443 -45.867 1.00 37.88 204 ARG A CA 1
ATOM 1627 C C . ARG A 1 204 ? 25.343 -7.175 -45.177 1.00 37.88 204 ARG A C 1
ATOM 1629 O O . ARG A 1 204 ? 26.238 -6.529 -45.706 1.00 37.88 204 ARG A O 1
ATOM 1636 N N . TRP A 1 205 ? 24.829 -6.842 -43.994 1.00 39.41 205 TRP A N 1
ATOM 1637 C CA . TRP A 1 205 ? 25.196 -5.604 -43.287 1.00 39.41 205 TRP A CA 1
ATOM 1638 C C . TRP A 1 205 ? 26.504 -5.677 -42.489 1.00 39.41 205 TRP A C 1
ATOM 1640 O O . TRP A 1 205 ? 27.036 -4.640 -42.113 1.00 39.41 205 TRP A O 1
ATOM 1650 N N . ILE A 1 206 ? 27.061 -6.874 -42.277 1.00 43.03 206 ILE A N 1
ATOM 1651 C CA . ILE A 1 206 ? 28.335 -7.047 -41.554 1.00 43.03 206 ILE A CA 1
ATOM 1652 C C . ILE A 1 206 ? 29.542 -6.586 -42.403 1.00 43.03 206 ILE A C 1
ATOM 1654 O O . ILE A 1 206 ? 30.613 -6.352 -41.857 1.00 43.03 206 ILE A O 1
ATOM 1658 N N . MET A 1 207 ? 29.390 -6.406 -43.723 1.00 32.91 207 MET A N 1
ATOM 1659 C CA . MET A 1 207 ? 30.542 -6.236 -44.621 1.00 32.91 207 MET A CA 1
ATOM 1660 C C . MET A 1 207 ? 30.976 -4.787 -44.894 1.00 32.91 207 MET A C 1
ATOM 1662 O O . MET A 1 207 ? 32.147 -4.606 -45.193 1.00 32.91 207 MET A O 1
ATOM 1666 N N . HIS A 1 208 ? 30.123 -3.757 -44.775 1.00 39.31 208 HIS A N 1
ATOM 1667 C CA . HIS A 1 208 ? 30.552 -2.362 -45.008 1.00 39.31 208 HIS A CA 1
ATOM 1668 C C . HIS A 1 208 ? 29.658 -1.314 -44.313 1.00 39.31 208 HIS A C 1
ATOM 1670 O O . HIS A 1 208 ? 28.629 -0.919 -44.865 1.00 39.31 208 HIS A O 1
ATOM 1676 N N . PRO A 1 209 ? 30.047 -0.802 -43.134 1.00 39.94 209 PRO A N 1
ATOM 1677 C CA . PRO A 1 209 ? 29.493 0.433 -42.590 1.00 39.94 209 PRO A CA 1
ATOM 1678 C C . PRO A 1 209 ? 30.173 1.660 -43.239 1.00 39.94 209 PRO A C 1
ATOM 1680 O O . PRO A 1 209 ? 31.398 1.669 -43.379 1.00 39.94 209 PRO A O 1
ATOM 1683 N N . PRO A 1 210 ? 29.428 2.713 -43.633 1.00 40.56 210 PRO A N 1
ATOM 1684 C CA . PRO A 1 210 ? 30.029 3.975 -44.054 1.00 40.56 210 PRO A CA 1
ATOM 1685 C C . PRO A 1 210 ? 30.784 4.615 -42.877 1.00 40.56 210 PRO A C 1
ATOM 1687 O O . PRO A 1 210 ? 30.228 4.812 -41.795 1.00 40.56 210 PRO A O 1
ATOM 1690 N N . LEU A 1 211 ? 32.065 4.916 -43.102 1.00 45.91 211 LEU A N 1
ATOM 1691 C CA . LEU A 1 211 ? 32.987 5.556 -42.160 1.00 45.91 211 LEU A CA 1
ATOM 1692 C C . LEU A 1 211 ? 32.447 6.933 -41.732 1.00 45.91 211 LEU A C 1
ATOM 1694 O O . LEU A 1 211 ? 32.559 7.900 -42.478 1.00 45.91 211 LEU A O 1
ATOM 1698 N N . MET A 1 212 ? 31.842 7.025 -40.545 1.00 43.84 212 MET A N 1
ATOM 1699 C CA . MET A 1 212 ? 31.266 8.274 -40.004 1.00 43.84 212 MET A CA 1
ATOM 1700 C C . MET A 1 212 ? 31.634 8.547 -38.537 1.00 43.84 212 MET A C 1
ATOM 1702 O O . MET A 1 212 ? 31.096 9.467 -37.918 1.00 43.84 212 MET A O 1
ATOM 1706 N N . PHE A 1 213 ? 32.565 7.788 -37.969 1.00 42.19 213 PHE A N 1
ATOM 1707 C CA . PHE A 1 213 ? 32.936 7.885 -36.561 1.00 42.19 213 PHE A CA 1
ATOM 1708 C C . PHE A 1 213 ? 34.453 7.732 -36.416 1.00 42.19 213 PHE A C 1
ATOM 1710 O O . PHE A 1 213 ? 35.015 6.739 -36.870 1.00 42.19 213 PHE A O 1
ATOM 1717 N N . GLN A 1 214 ? 35.110 8.717 -35.801 1.00 38.94 214 GLN A N 1
ATOM 1718 C CA . GLN A 1 214 ? 36.484 8.590 -35.316 1.00 38.94 214 GLN A CA 1
ATOM 1719 C C . GLN A 1 214 ? 36.438 8.293 -33.818 1.00 38.94 214 GLN A C 1
ATOM 1721 O O . GLN A 1 214 ? 35.800 9.023 -33.061 1.00 38.94 214 GLN A O 1
ATOM 1726 N N . ALA A 1 215 ? 37.098 7.214 -33.404 1.00 37.72 215 ALA A N 1
ATOM 1727 C CA . ALA A 1 215 ? 37.272 6.866 -32.005 1.00 37.72 215 ALA A CA 1
ATOM 1728 C C . ALA A 1 215 ? 38.472 7.626 -31.424 1.00 37.72 215 ALA A C 1
ATOM 1730 O O . ALA A 1 215 ? 39.612 7.367 -31.799 1.00 37.72 215 ALA A O 1
ATOM 1731 N N . SER A 1 216 ? 38.204 8.513 -30.469 1.00 36.50 216 SER A N 1
ATOM 1732 C CA . SER A 1 216 ? 39.185 8.935 -29.468 1.00 36.50 216 SER A CA 1
ATOM 1733 C C . SER A 1 216 ? 38.619 8.566 -28.105 1.00 36.50 216 SER A C 1
ATOM 1735 O O . SER A 1 216 ? 37.884 9.336 -27.492 1.00 36.50 216 SER A O 1
ATOM 1737 N N . LEU A 1 217 ? 38.910 7.346 -27.657 1.00 38.19 217 LEU A N 1
ATOM 1738 C CA . LEU A 1 217 ? 38.742 6.971 -26.257 1.00 38.19 217 LEU A CA 1
ATOM 1739 C C . LEU A 1 217 ? 39.931 7.562 -25.501 1.00 38.19 217 LEU A C 1
ATOM 1741 O O . LEU A 1 217 ? 41.058 7.096 -25.650 1.00 38.19 217 LEU A O 1
ATOM 1745 N N . VAL A 1 218 ? 39.675 8.640 -24.764 1.00 34.62 218 VAL A N 1
ATOM 1746 C CA . VAL A 1 218 ? 40.619 9.170 -23.780 1.00 34.62 218 VAL A CA 1
ATOM 1747 C C . VAL A 1 218 ? 40.714 8.155 -22.640 1.00 34.62 218 VAL A C 1
ATOM 1749 O O . VAL A 1 218 ? 39.686 7.669 -22.164 1.00 34.62 218 VAL A O 1
ATOM 1752 N N . SER A 1 219 ? 41.960 7.818 -22.307 1.00 35.00 219 SER A N 1
ATOM 1753 C CA . SER A 1 219 ? 42.412 6.886 -21.271 1.00 35.00 219 SER A CA 1
ATOM 1754 C C . SER A 1 219 ? 41.788 7.099 -19.896 1.00 35.00 219 SER A C 1
ATOM 1756 O O . SER A 1 219 ? 41.555 8.272 -19.528 1.00 35.00 219 SER A O 1
#

Foldseek 3Di:
DDPPDQPQPDLDDPVLLVLLVVLCVVLVDPLVRVLVCLVVVPCVSAPLVNLVSVLVSQDDPVSVVSLVVVCVVVVCCVPPPPVSHDPSSNSNVSCVVDVCSNVSSVVSNCVVCVVVVVVVVVVVVVVPPDDPCNVVLQVVLVLVVLVQCVPHPCHPDPHDDPVCPVVSQQCAWPVRPGGNVVVSVVVVVVVVVCVVPDPPCPPPVSPDDPPTHHDDDDD

Organism: Trypanosoma rangeli (NCBI:txid5698)

pLDDT: mean 76.2, std 18.49, range [32.91, 96.69]

Radius of gyration: 34.08 Å; chains: 1; bounding box: 69×41×88 Å

InterPro domains:
  IPR015425 Formin, FH2 domain [PF02181] (11-191)
  IPR015425 Formin, FH2 domain [PS51444] (1-219)
  IPR042201 Formin, FH2 domain superfamily [G3DSA:1.20.58.2220] (2-197)

Secondary structure (DSSP, 8-state):
-----------S-HHHHHHHHHHHHHH---HHHHHHHHHHT-TTTS-HHHHHHHHHTPPPHHHHHHHHHHHHHTTTHHHH-GGGS-HHHHHHHHHTTSTTHHHHHHHHHHHHHHHHHHHHHHHHHHHHSPPTTHHHHHHHHHHHHHHHTTTSTTTT-S---GGGHHHHHTPBPTTSS-BHHHHHHHHHHHHHHHTTS-TTGGGTTTS------------

Sequence (219 aa):
MKKAQWVIEVFLEPNCERNVGIILQFLRIPIHTDEASVRTFDELTLGEEDISGLAKIMSEVEDIRAINGWMKRNSKASTTRPPQMCVPVRFFMMGMKIRFYVECLQCWNLKNEFEGRIDDLKAKIHRTTEPPHLPCMLQFVLAISNVLNTGSQLQGAKGFRTTQLAQIIDFQTTNGRCVLLNHLRSSISRTLLCTTAQRNCCRRWIMHPPLMFQASLVS